Protein AF-A0A9D8HQR0-F1 (afdb_monomer_lite)

Radius of gyration: 24.35 Å; chains: 1; bounding box: 53×81×54 Å

Secondary structure (DSSP, 8-state):
-PPPEEEE----S-HHHIIIIIHHHHHHHHHTTTTTSEEEEEESTT-GGG-TT-SEEEEPPHHHHTT---TTS-TTTTSTT-TTSSEEEEEEEEE---------S--SS-------------EEEEEEEEE----HHHHHHHHHHHHHTTS-TT-EEE-TTSEEEEGGGTEEEEE---TT---S-HHHHEE---GGG---------HHHHHHHHHH---S-EEEEE-B--SSS-GGGPPPHHHHHHHHHHHHHHTTTSEEEEE--TTSBTTTT-PPTT-EEESSS-HHHHHHHHHHHHHHEEEEEE--

Foldseek 3Di:
DAFAEAEAADQQEAPVQCVPFNLQLLQLCLVPVCVRHQYEYEYAFQCVLSRPSHPYYHHQDPVLVVLCQDSPDGSCRLALCAPPSFQFPWDWDQDQDQPPPPPPPDPPDDDDDDDPPSPRDRDGDTDGHGDPRHNCVVVRVVRVVVVVVVDPPRYHYDYQQDWDADPVVRDTFHFAADPPDYDPDDVVGGDGHDPVSGHDDDRAFDPVLLVVLVVQDPAQEEEEEEQFADPGPPNVQHDDPVVVVVVVVVCCVVCVSYAYEYADEVVGHPQNVHDPPRHRYLHPDDPSSSNSNVNSRCVRHPYYDYTD

Structure (mmCIF, N/CA/C/O backbone):
data_AF-A0A9D8HQR0-F1
#
_entry.id   AF-A0A9D8HQR0-F1
#
loop_
_atom_site.group_PDB
_atom_site.id
_atom_site.type_symbol
_atom_site.label_atom_id
_atom_site.label_alt_id
_atom_site.label_comp_id
_atom_site.label_asym_id
_atom_site.label_entity_id
_atom_site.label_seq_id
_atom_site.pdbx_PDB_ins_code
_atom_site.Cartn_x
_atom_site.Ca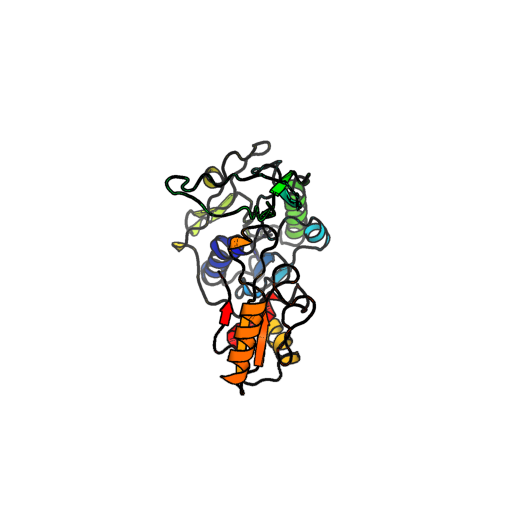rtn_y
_atom_site.Cartn_z
_atom_site.occupancy
_atom_site.B_iso_or_equiv
_atom_site.auth_seq_id
_atom_site.auth_comp_id
_atom_site.auth_asym_id
_atom_site.auth_atom_id
_atom_site.pdbx_PDB_model_num
ATOM 1 N N . MET A 1 1 ? 13.831 -28.599 -12.892 1.00 68.12 1 MET A N 1
ATOM 2 C CA . MET A 1 1 ? 13.805 -27.537 -13.920 1.00 68.12 1 MET A CA 1
ATOM 3 C C . MET A 1 1 ? 13.845 -26.202 -13.206 1.00 68.12 1 MET A C 1
ATOM 5 O O . MET A 1 1 ? 13.123 -26.052 -12.227 1.00 68.12 1 MET A O 1
ATOM 9 N N . ILE A 1 2 ? 14.714 -25.287 -13.633 1.00 76.69 2 ILE A N 1
ATOM 10 C CA . ILE A 1 2 ? 14.752 -23.921 -13.096 1.00 76.69 2 ILE A CA 1
ATOM 11 C C . ILE A 1 2 ? 13.503 -23.209 -13.623 1.00 76.69 2 ILE A C 1
ATOM 13 O O . ILE A 1 2 ? 13.245 -23.239 -14.824 1.00 76.69 2 ILE A O 1
ATOM 17 N N . LYS A 1 3 ? 12.681 -22.655 -12.729 1.00 91.25 3 LYS A N 1
ATOM 18 C CA . LYS A 1 3 ? 11.509 -21.868 -13.129 1.00 91.25 3 LYS A CA 1
ATOM 19 C C . LYS A 1 3 ? 11.988 -20.528 -13.685 1.00 91.25 3 LYS A C 1
ATOM 21 O O . LYS A 1 3 ? 12.825 -19.889 -13.054 1.00 91.25 3 LYS A O 1
ATOM 26 N N . GLN A 1 4 ? 11.425 -20.094 -14.812 1.00 97.56 4 GLN A N 1
ATOM 27 C CA . GLN A 1 4 ? 11.612 -18.735 -15.329 1.00 97.56 4 GLN A CA 1
ATOM 28 C C . GLN A 1 4 ? 11.306 -17.717 -14.222 1.00 97.56 4 GLN A C 1
ATOM 30 O O . GLN A 1 4 ? 10.264 -17.826 -13.568 1.00 97.56 4 GLN A O 1
ATOM 35 N N . VAL A 1 5 ? 12.189 -16.739 -14.021 1.00 98.50 5 VAL A N 1
ATOM 36 C CA . VAL A 1 5 ? 11.996 -15.678 -13.023 1.00 98.50 5 VAL A CA 1
ATOM 37 C C . VAL A 1 5 ? 11.294 -14.480 -13.657 1.00 98.50 5 VAL A C 1
ATOM 39 O O . VAL A 1 5 ? 11.621 -14.082 -14.779 1.00 98.50 5 VAL A O 1
ATOM 42 N N . VAL A 1 6 ? 10.335 -13.905 -12.928 1.00 98.62 6 VAL A N 1
ATOM 43 C CA . VAL A 1 6 ? 9.627 -12.671 -13.290 1.00 98.62 6 VAL A CA 1
ATOM 44 C C . VAL A 1 6 ? 9.688 -11.701 -12.118 1.00 98.62 6 VAL A C 1
ATOM 46 O O . VAL A 1 6 ? 9.309 -12.039 -10.996 1.00 98.62 6 VAL A O 1
ATOM 49 N N . PHE A 1 7 ? 10.157 -10.489 -12.386 1.00 98.69 7 PHE A N 1
ATOM 50 C CA . PHE A 1 7 ? 10.354 -9.433 -11.407 1.00 98.69 7 PHE A CA 1
ATOM 51 C C . PHE A 1 7 ? 9.422 -8.249 -11.679 1.00 98.69 7 PHE A C 1
ATOM 53 O O . PHE A 1 7 ? 9.417 -7.679 -12.770 1.00 98.69 7 PHE A O 1
ATOM 60 N N . PHE A 1 8 ? 8.658 -7.858 -10.661 1.00 98.44 8 PHE A N 1
ATOM 61 C CA . PHE A 1 8 ? 7.723 -6.737 -10.677 1.00 98.44 8 PHE A CA 1
ATOM 62 C C . PHE A 1 8 ? 8.220 -5.633 -9.736 1.00 98.44 8 PHE A C 1
ATOM 64 O O . PHE A 1 8 ? 7.994 -5.690 -8.526 1.00 98.44 8 PHE A O 1
ATOM 71 N N . GLY A 1 9 ? 8.867 -4.600 -10.271 1.00 95.56 9 GLY A N 1
ATOM 72 C CA . GLY A 1 9 ? 9.307 -3.442 -9.496 1.00 95.56 9 GLY A CA 1
ATOM 73 C C . GLY A 1 9 ? 10.642 -2.852 -9.965 1.00 95.56 9 GLY A C 1
ATOM 74 O O . GLY A 1 9 ? 11.057 -3.097 -11.092 1.00 95.56 9 GLY A O 1
ATOM 75 N N . PRO A 1 10 ? 11.318 -2.059 -9.115 1.00 94.50 10 PRO A N 1
ATOM 76 C CA . PRO A 1 10 ? 10.818 -1.584 -7.828 1.00 94.50 10 PRO A CA 1
ATOM 77 C C . PRO A 1 10 ? 9.665 -0.592 -8.010 1.00 94.50 10 PRO A C 1
ATOM 79 O O . PRO A 1 10 ? 9.731 0.296 -8.860 1.00 94.50 10 PRO A O 1
ATOM 82 N N . PHE A 1 11 ? 8.612 -0.715 -7.206 1.00 92.31 11 PHE A N 1
ATOM 83 C CA . PHE A 1 11 ? 7.599 0.329 -7.086 1.00 92.31 11 PHE A CA 1
ATOM 84 C C . PHE A 1 11 ? 8.070 1.388 -6.080 1.00 92.31 11 PHE A C 1
ATOM 86 O O . PHE A 1 11 ? 8.292 1.081 -4.911 1.00 92.31 11 PHE A O 1
ATOM 93 N N . ILE A 1 12 ? 8.216 2.633 -6.539 1.00 86.94 12 ILE A N 1
ATOM 94 C CA . ILE A 1 12 ? 8.801 3.752 -5.772 1.00 86.94 12 ILE A CA 1
ATOM 95 C C . ILE A 1 12 ? 7.847 4.952 -5.624 1.00 86.94 12 ILE A C 1
ATOM 97 O O . ILE A 1 12 ? 8.286 6.057 -5.331 1.00 86.94 12 ILE A O 1
ATOM 101 N N . GLY A 1 13 ? 6.542 4.753 -5.847 1.00 79.00 13 GLY A N 1
ATOM 102 C CA . GLY A 1 13 ? 5.528 5.813 -5.782 1.00 79.00 13 GLY A CA 1
ATOM 103 C C . GLY A 1 13 ? 4.616 5.784 -4.549 1.00 79.00 13 GLY A C 1
ATOM 104 O O . GLY A 1 13 ? 4.752 4.957 -3.636 1.00 79.00 13 GLY A O 1
ATOM 105 N N . GLU A 1 14 ? 3.624 6.679 -4.553 1.00 80.88 14 GLU A N 1
ATOM 106 C CA . GLU A 1 14 ? 2.581 6.751 -3.524 1.00 80.88 14 GLU A CA 1
ATOM 107 C C . GLU A 1 14 ? 1.649 5.533 -3.517 1.00 80.88 14 GLU A C 1
ATOM 109 O O . GLU A 1 14 ? 1.468 4.820 -4.507 1.00 80.88 14 GLU A O 1
ATOM 114 N N . LEU A 1 15 ? 1.094 5.275 -2.331 1.00 84.25 15 LEU A N 1
ATOM 115 C CA . LEU A 1 15 ? 0.290 4.098 -2.019 1.00 84.25 15 LEU A CA 1
ATOM 116 C C . LEU A 1 15 ? -0.943 3.962 -2.926 1.00 84.25 15 LEU A C 1
ATOM 118 O O . LEU A 1 15 ? -1.211 2.882 -3.445 1.00 84.25 15 LEU A O 1
ATOM 122 N N . GLY A 1 16 ? -1.692 5.045 -3.118 1.00 83.94 16 GLY A N 1
ATOM 123 C CA . GLY A 1 16 ? -2.852 5.126 -3.996 1.00 83.94 16 GLY A CA 1
ATOM 124 C C . GLY A 1 16 ? -2.527 4.771 -5.443 1.00 83.94 16 GLY A C 1
ATOM 125 O O . GLY A 1 16 ? -3.295 4.045 -6.065 1.00 83.94 16 GLY A O 1
ATOM 126 N N . TRP A 1 17 ? -1.373 5.184 -5.968 1.00 83.75 17 TRP A N 1
ATOM 127 C CA . TRP A 1 17 ? -0.925 4.758 -7.301 1.00 83.75 17 TRP A CA 1
ATOM 128 C C . TRP A 1 17 ? -0.66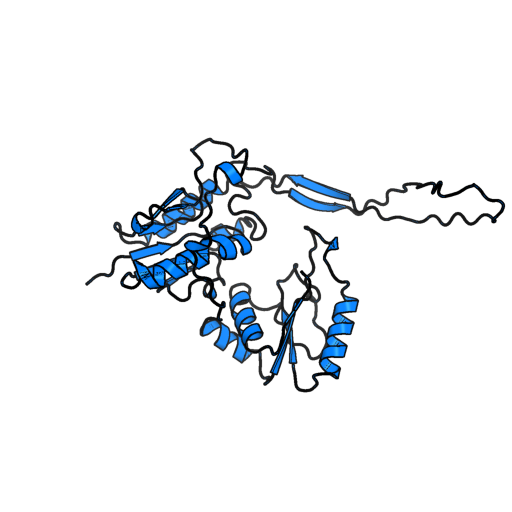9 3.259 -7.395 1.00 83.75 17 TRP A C 1
ATOM 130 O O . TRP A 1 17 ? -1.085 2.619 -8.364 1.00 83.75 17 TRP A O 1
ATOM 140 N N . GLU A 1 18 ? -0.017 2.689 -6.384 1.00 90.25 18 GLU A N 1
ATOM 141 C CA . GLU A 1 18 ? 0.229 1.248 -6.340 1.00 90.25 18 GLU A CA 1
ATOM 142 C C . GLU A 1 18 ? -1.088 0.473 -6.339 1.00 90.25 18 GLU A C 1
ATOM 144 O O . GLU A 1 18 ? -1.236 -0.490 -7.094 1.00 90.25 18 GLU A O 1
ATOM 149 N N . LEU A 1 19 ? -2.048 0.956 -5.541 1.00 88.19 19 LEU A N 1
ATOM 150 C CA . LEU A 1 19 ? -3.396 0.411 -5.399 1.00 88.19 19 LEU A CA 1
ATOM 151 C C . LEU A 1 19 ? -4.258 0.562 -6.659 1.00 88.19 19 LEU A C 1
ATOM 153 O O . LEU A 1 19 ? -5.085 -0.293 -6.949 1.00 88.19 19 LEU A O 1
ATOM 157 N N . LEU A 1 20 ? -4.103 1.648 -7.412 1.00 85.88 20 LEU A N 1
ATOM 158 C CA . LEU A 1 20 ? -4.981 1.926 -8.548 1.00 85.88 20 LEU A CA 1
ATOM 159 C C . LEU A 1 20 ? -4.465 1.382 -9.874 1.00 85.88 20 LEU A C 1
ATOM 161 O O . LEU A 1 20 ? -5.278 1.170 -10.770 1.00 85.88 20 LEU A O 1
ATOM 165 N N . PHE A 1 21 ? -3.150 1.208 -10.036 1.00 87.19 21 PHE A N 1
ATOM 166 C CA . PHE A 1 21 ? -2.566 0.990 -11.364 1.00 87.19 21 PHE A CA 1
ATOM 167 C C . PHE A 1 21 ? -1.523 -0.113 -11.448 1.00 87.19 21 PHE A C 1
ATOM 169 O O . PHE A 1 21 ? -1.176 -0.504 -12.557 1.00 87.19 21 PHE A O 1
ATOM 176 N N . TRP A 1 22 ? -1.009 -0.617 -10.326 1.00 94.25 22 TRP A N 1
ATOM 177 C CA . TRP A 1 22 ? 0.102 -1.566 -10.353 1.00 94.25 22 TRP A CA 1
ATOM 178 C C . TRP A 1 22 ? -0.273 -2.919 -9.764 1.00 94.25 22 TRP A C 1
ATOM 180 O O . TRP A 1 22 ? -0.271 -3.930 -10.469 1.00 94.25 22 TRP A O 1
ATOM 190 N N . HIS A 1 23 ? -0.654 -2.954 -8.487 1.00 95.62 23 HIS A N 1
ATOM 191 C CA . HIS A 1 23 ? -0.797 -4.217 -7.767 1.00 95.62 23 HIS A CA 1
ATOM 192 C C . HIS A 1 23 ? -1.893 -5.119 -8.357 1.00 95.62 23 HIS A C 1
ATOM 194 O O . HIS A 1 23 ? -1.733 -6.339 -8.392 1.00 95.62 23 HIS A O 1
ATOM 200 N N . GLY A 1 24 ? -2.985 -4.536 -8.868 1.00 96.56 24 GLY A N 1
ATOM 201 C CA . GLY A 1 24 ? -4.085 -5.276 -9.478 1.00 96.56 24 GLY A CA 1
ATOM 202 C C . GLY A 1 24 ? -3.646 -6.008 -10.745 1.00 96.56 24 GLY A C 1
ATOM 203 O O . GLY A 1 24 ? -4.029 -7.159 -10.957 1.00 96.56 24 GLY A O 1
ATOM 204 N N . TRP A 1 25 ? -2.802 -5.381 -11.566 1.00 97.50 25 TRP A N 1
ATOM 205 C CA . TRP A 1 25 ? -2.231 -6.026 -12.747 1.00 97.50 25 TRP A CA 1
ATOM 206 C C . TRP A 1 25 ? -1.256 -7.136 -12.364 1.00 97.50 25 TRP A C 1
ATOM 208 O O . TRP A 1 25 ? -1.428 -8.263 -12.825 1.00 97.50 25 TRP A O 1
ATOM 218 N N . VAL A 1 26 ? -0.315 -6.859 -11.449 1.00 97.88 26 VAL A N 1
ATOM 219 C CA . VAL A 1 26 ? 0.645 -7.863 -10.954 1.00 97.88 26 VAL A CA 1
ATOM 220 C C . VAL A 1 26 ? -0.095 -9.095 -10.430 1.00 97.88 26 VAL A C 1
ATOM 222 O O . VAL A 1 26 ? 0.221 -10.219 -10.807 1.00 97.88 26 VAL A O 1
ATOM 225 N N . ARG A 1 27 ? -1.156 -8.909 -9.634 1.00 97.69 27 ARG A N 1
ATOM 226 C CA . ARG A 1 27 ? -2.002 -10.015 -9.161 1.00 97.69 27 ARG A CA 1
ATOM 227 C C . ARG A 1 27 ? -2.595 -10.832 -10.303 1.00 97.69 27 ARG A C 1
ATOM 229 O O . ARG A 1 27 ? -2.547 -12.060 -10.250 1.00 97.69 27 ARG A O 1
ATOM 236 N N . LYS A 1 28 ? -3.154 -10.162 -11.316 1.00 97.69 28 LYS A N 1
ATOM 237 C CA . LYS A 1 28 ? -3.773 -10.819 -12.471 1.00 97.69 28 LYS A CA 1
ATOM 238 C C . LYS A 1 28 ? -2.761 -11.708 -13.189 1.00 97.69 28 LYS A C 1
ATOM 240 O O . LYS A 1 28 ? -3.010 -12.907 -13.323 1.00 97.69 28 LYS A O 1
ATOM 245 N N . VAL A 1 29 ? -1.621 -11.147 -13.595 1.00 98.19 29 VAL A N 1
ATOM 246 C CA . VAL A 1 29 ? -0.612 -11.880 -14.377 1.00 98.19 29 VAL A CA 1
ATOM 247 C C . VAL A 1 29 ? 0.077 -12.964 -13.549 1.00 98.19 29 VAL A C 1
ATOM 249 O O . VAL A 1 29 ? 0.330 -14.046 -14.064 1.00 98.19 29 VAL A O 1
ATOM 252 N N . CYS A 1 30 ? 0.280 -12.765 -12.242 1.00 98.12 30 CYS A N 1
ATOM 253 C CA . CYS A 1 30 ? 0.816 -13.805 -11.357 1.00 98.12 30 CYS A CA 1
ATOM 254 C C . CYS A 1 30 ? -0.104 -15.030 -11.236 1.00 98.12 30 CYS A C 1
ATOM 256 O O . CYS A 1 30 ? 0.391 -16.153 -11.174 1.00 98.12 30 CYS A O 1
ATOM 258 N N . LYS A 1 31 ? -1.433 -14.843 -11.207 1.00 97.25 31 LYS A N 1
ATOM 259 C CA . LYS A 1 31 ? -2.401 -15.958 -11.139 1.00 97.25 31 LYS A CA 1
ATOM 260 C C . LYS A 1 31 ? -2.593 -16.686 -12.464 1.00 97.25 31 LYS A C 1
ATOM 262 O O . LYS A 1 31 ? -3.070 -17.819 -12.471 1.00 97.25 31 LYS A O 1
ATOM 267 N N . THR A 1 32 ? -2.319 -16.011 -13.572 1.00 96.94 32 THR A N 1
ATOM 268 C CA . THR A 1 32 ? -2.661 -16.491 -14.910 1.00 96.94 32 THR A CA 1
ATOM 269 C C . THR A 1 32 ? -1.392 -16.825 -15.676 1.00 96.94 32 THR A C 1
ATOM 271 O O . THR A 1 32 ? -0.984 -17.983 -15.727 1.00 96.94 32 THR A O 1
ATOM 274 N N . ASP A 1 33 ? -0.743 -15.806 -16.213 1.00 97.25 33 ASP A N 1
ATOM 275 C CA . ASP A 1 33 ? 0.293 -15.934 -17.234 1.00 97.25 33 ASP A CA 1
ATOM 276 C C . ASP A 1 33 ? 1.646 -16.355 -16.661 1.00 97.25 33 ASP A C 1
ATOM 278 O O . ASP A 1 33 ? 2.370 -17.132 -17.275 1.00 97.25 33 ASP A O 1
ATOM 282 N N . PHE A 1 34 ? 1.948 -15.921 -15.439 1.00 97.75 34 PHE A N 1
ATOM 283 C CA . PHE A 1 34 ? 3.183 -16.229 -14.719 1.00 97.75 34 PHE A CA 1
ATOM 284 C C . PHE A 1 34 ? 2.970 -17.226 -13.571 1.00 97.75 34 PHE A C 1
ATOM 286 O O . PHE A 1 34 ? 3.783 -17.313 -12.646 1.00 97.75 34 PHE A O 1
ATOM 293 N N . LYS A 1 35 ? 1.883 -18.011 -13.609 1.00 97.50 35 LYS A N 1
ATOM 294 C CA . LYS A 1 35 ? 1.545 -18.965 -12.537 1.00 97.50 35 LYS A CA 1
ATOM 295 C C . LYS A 1 35 ? 2.663 -19.983 -12.265 1.00 97.50 35 LYS A C 1
ATOM 297 O O . LYS A 1 35 ? 2.954 -20.261 -11.104 1.00 97.50 35 LYS A O 1
ATOM 302 N N . GLU A 1 36 ? 3.352 -20.446 -13.314 1.00 97.19 36 GLU A N 1
ATOM 303 C CA . GLU A 1 36 ? 4.440 -21.436 -13.225 1.00 97.19 36 GLU A CA 1
ATOM 304 C C . GLU A 1 36 ? 5.836 -20.812 -13.052 1.00 97.19 36 GLU A C 1
ATOM 306 O O . GLU A 1 36 ? 6.812 -21.528 -12.819 1.00 97.19 36 GLU A O 1
ATOM 311 N N . CYS A 1 37 ? 5.948 -19.485 -13.146 1.00 98.19 37 CYS A N 1
ATOM 312 C CA . CYS A 1 37 ? 7.198 -18.754 -12.941 1.00 98.19 37 CYS A CA 1
ATOM 313 C C . CYS A 1 37 ? 7.537 -18.620 -11.451 1.00 98.19 37 CYS A C 1
ATOM 315 O O . CYS A 1 37 ? 6.662 -18.742 -10.592 1.00 98.19 37 CYS A O 1
ATOM 317 N N . HIS A 1 38 ? 8.797 -18.310 -11.151 1.00 98.38 38 HIS A N 1
ATOM 318 C CA . HIS A 1 38 ? 9.197 -17.776 -9.850 1.00 98.38 38 HIS A CA 1
ATOM 319 C C . HIS A 1 38 ? 9.008 -16.257 -9.861 1.00 98.38 38 HIS A C 1
ATOM 321 O O . HIS A 1 38 ? 9.609 -15.558 -10.677 1.00 98.38 38 HIS A O 1
ATOM 327 N N . LYS A 1 39 ? 8.119 -15.750 -9.015 1.00 98.62 39 LYS A N 1
ATOM 328 C CA . LYS A 1 39 ? 7.604 -14.379 -9.065 1.00 98.62 39 LYS A CA 1
ATOM 329 C C . LYS A 1 39 ? 8.153 -13.571 -7.903 1.00 98.62 39 LYS A C 1
ATOM 331 O O . LYS A 1 39 ? 7.993 -13.956 -6.747 1.00 98.62 39 LYS A O 1
ATOM 336 N N . ILE A 1 40 ? 8.720 -12.413 -8.201 1.00 98.69 40 ILE A N 1
ATOM 337 C CA . ILE A 1 40 ? 9.311 -11.518 -7.209 1.00 98.69 40 ILE A CA 1
ATOM 338 C C . ILE A 1 40 ? 8.662 -10.146 -7.363 1.00 98.69 40 ILE A C 1
ATOM 340 O O . ILE A 1 40 ? 8.627 -9.611 -8.468 1.00 98.69 40 ILE A O 1
ATOM 344 N N . ALA A 1 41 ? 8.162 -9.557 -6.278 1.00 98.44 41 ALA A N 1
ATOM 345 C CA . ALA A 1 41 ? 7.755 -8.150 -6.267 1.00 98.44 41 ALA A CA 1
ATOM 346 C C . ALA A 1 41 ? 8.696 -7.317 -5.400 1.00 98.44 41 ALA A C 1
ATOM 348 O O . ALA A 1 41 ? 9.096 -7.757 -4.324 1.00 98.44 41 ALA A O 1
ATOM 349 N N . ALA A 1 42 ? 9.000 -6.096 -5.838 1.00 97.69 42 ALA A N 1
ATOM 350 C CA . ALA A 1 42 ? 9.775 -5.135 -5.065 1.00 97.69 42 ALA A CA 1
ATOM 351 C C . ALA A 1 42 ? 8.989 -3.840 -4.832 1.00 97.69 42 ALA A C 1
ATOM 353 O O . ALA A 1 42 ? 8.554 -3.190 -5.784 1.00 97.69 42 ALA A O 1
ATOM 354 N N . SER A 1 43 ? 8.802 -3.461 -3.567 1.00 95.00 43 SER A N 1
ATOM 355 C CA . SER A 1 43 ? 8.042 -2.267 -3.163 1.00 95.00 43 SER A CA 1
ATOM 356 C C . SER A 1 43 ? 8.427 -1.817 -1.746 1.00 95.00 43 SER A C 1
ATOM 358 O O . SER A 1 43 ? 9.273 -2.425 -1.086 1.00 95.00 43 SER A O 1
ATOM 360 N N . VAL A 1 44 ? 7.816 -0.733 -1.266 1.00 92.12 44 VAL A N 1
ATOM 361 C CA . VAL A 1 44 ? 8.023 -0.186 0.082 1.00 92.12 44 VAL A CA 1
ATOM 362 C C . VAL A 1 44 ? 7.753 -1.273 1.139 1.00 92.12 44 VAL A C 1
ATOM 364 O O . VAL A 1 44 ? 6.713 -1.943 1.075 1.00 92.12 44 VAL A O 1
ATOM 367 N N . PRO A 1 45 ? 8.644 -1.463 2.134 1.00 91.88 45 PRO A N 1
ATOM 368 C CA . PRO A 1 45 ? 8.418 -2.426 3.209 1.00 91.88 45 PRO A CA 1
ATOM 369 C C . PRO A 1 45 ? 7.061 -2.231 3.902 1.00 91.88 45 PRO A C 1
ATOM 371 O O . PRO A 1 45 ? 6.666 -1.113 4.224 1.00 91.88 45 PRO A O 1
ATOM 374 N N . GLY A 1 46 ? 6.343 -3.331 4.145 1.00 90.12 46 GLY A N 1
ATOM 375 C CA . GLY A 1 46 ? 4.994 -3.319 4.728 1.00 90.12 46 GLY A CA 1
ATOM 376 C C . GLY A 1 46 ? 3.862 -3.463 3.706 1.00 90.12 46 GLY A C 1
ATOM 377 O O . GLY A 1 46 ? 2.707 -3.616 4.100 1.00 90.12 46 GLY A O 1
ATOM 378 N N . ARG A 1 47 ? 4.173 -3.463 2.402 1.00 92.94 47 ARG A N 1
ATOM 379 C CA . ARG A 1 47 ? 3.199 -3.629 1.307 1.00 92.94 47 ARG A CA 1
ATOM 380 C C . ARG A 1 47 ? 3.083 -5.068 0.784 1.00 92.94 47 ARG A C 1
ATOM 382 O O . ARG A 1 47 ? 2.490 -5.299 -0.263 1.00 92.94 47 ARG A O 1
ATOM 389 N N . GLN A 1 48 ? 3.588 -6.059 1.520 1.00 94.81 48 GLN A N 1
ATOM 390 C CA . GLN A 1 48 ? 3.569 -7.479 1.128 1.00 94.81 48 GLN A CA 1
ATOM 391 C C . GLN A 1 48 ? 2.158 -7.978 0.786 1.00 94.81 48 GLN A C 1
ATOM 393 O O . GLN A 1 48 ? 1.973 -8.707 -0.184 1.00 94.81 48 GLN A O 1
ATOM 398 N N . ALA A 1 49 ? 1.147 -7.538 1.540 1.00 95.06 49 ALA A N 1
ATOM 399 C CA . ALA A 1 49 ? -0.253 -7.909 1.329 1.00 95.06 49 ALA A CA 1
ATOM 400 C C . ALA A 1 49 ? -0.803 -7.517 -0.060 1.00 95.06 49 ALA A C 1
ATOM 402 O O . ALA A 1 49 ? -1.813 -8.058 -0.520 1.00 95.06 49 ALA A O 1
ATOM 403 N N . PHE A 1 50 ? -0.150 -6.597 -0.774 1.00 95.19 50 PHE A N 1
ATOM 404 C CA . PHE A 1 50 ? -0.519 -6.254 -2.147 1.00 95.19 50 PHE A CA 1
ATOM 405 C C . PHE A 1 50 ? -0.197 -7.367 -3.138 1.00 95.19 50 PHE A C 1
ATOM 407 O O . PHE A 1 50 ? -0.869 -7.467 -4.163 1.00 95.19 50 PHE A O 1
ATOM 414 N N . TYR A 1 51 ? 0.737 -8.250 -2.799 1.00 96.88 51 TYR A N 1
ATOM 415 C CA . TYR A 1 51 ? 1.295 -9.253 -3.694 1.00 96.88 51 TYR A CA 1
ATOM 416 C C . TYR A 1 51 ? 1.105 -10.671 -3.131 1.00 96.88 51 TYR A C 1
ATOM 418 O O . TYR A 1 51 ? 2.074 -11.377 -2.901 1.00 96.88 51 TYR A O 1
ATOM 426 N N . PRO A 1 52 ? -0.131 -11.150 -2.901 1.00 96.38 52 PRO A N 1
ATOM 427 C CA . PRO A 1 52 ? -0.348 -12.469 -2.297 1.00 96.38 52 PRO A CA 1
ATOM 428 C C . PRO A 1 52 ? 0.051 -13.643 -3.209 1.00 96.38 52 PRO A C 1
ATOM 430 O O . PRO A 1 52 ? 0.088 -14.780 -2.753 1.00 96.38 52 PRO A O 1
ATOM 433 N N . TYR A 1 53 ? 0.312 -13.378 -4.492 1.00 97.62 53 TYR A N 1
ATOM 434 C CA . TYR A 1 53 ? 0.619 -14.388 -5.511 1.00 97.62 53 TYR A CA 1
ATOM 435 C C . TYR A 1 53 ? 2.081 -14.371 -5.964 1.00 97.62 53 TYR A C 1
ATOM 437 O O . TYR A 1 53 ? 2.399 -15.006 -6.967 1.00 97.62 53 TYR A O 1
ATOM 445 N N . VAL A 1 54 ? 2.949 -13.613 -5.291 1.00 98.00 54 VAL A N 1
ATOM 446 C CA . VAL A 1 54 ? 4.393 -13.660 -5.551 1.00 98.00 54 VAL A CA 1
ATOM 447 C C . VAL A 1 54 ? 5.056 -14.643 -4.597 1.00 98.00 54 VAL A C 1
ATOM 449 O O . VAL A 1 54 ? 4.573 -14.857 -3.486 1.00 98.00 54 VAL A O 1
ATOM 452 N N . ASP A 1 55 ? 6.154 -15.235 -5.043 1.00 97.88 55 ASP A N 1
ATOM 453 C CA . ASP A 1 55 ? 6.942 -16.184 -4.263 1.00 97.88 55 ASP A CA 1
ATOM 454 C C . ASP A 1 55 ? 7.895 -15.441 -3.308 1.00 97.88 55 ASP A C 1
ATOM 456 O O . ASP A 1 55 ? 8.145 -15.895 -2.192 1.00 97.88 55 ASP A O 1
ATOM 460 N N . GLU A 1 56 ? 8.366 -14.253 -3.708 1.00 97.81 56 GLU A N 1
ATOM 461 C CA . GLU A 1 56 ? 9.215 -13.386 -2.890 1.00 97.81 56 GLU A CA 1
ATOM 462 C C . GLU A 1 56 ? 8.774 -11.919 -2.915 1.00 97.81 56 GLU A C 1
ATOM 464 O O . GLU A 1 56 ? 8.324 -11.385 -3.932 1.00 97.81 56 GLU A O 1
ATOM 469 N N . PHE A 1 57 ? 8.977 -11.240 -1.784 1.00 97.44 57 PHE A N 1
ATOM 470 C CA . PHE A 1 57 ? 8.820 -9.795 -1.669 1.00 97.44 57 PHE A CA 1
ATOM 471 C C . PHE A 1 57 ? 10.132 -9.156 -1.223 1.00 97.44 57 PHE A C 1
ATOM 473 O O . PHE A 1 57 ? 10.640 -9.455 -0.140 1.00 97.44 57 PHE A O 1
ATOM 480 N N . TRP A 1 58 ? 10.654 -8.242 -2.032 1.00 97.94 58 TRP A N 1
ATOM 481 C CA . TRP A 1 58 ? 11.874 -7.496 -1.756 1.00 97.94 58 TRP A CA 1
ATOM 482 C C . TRP A 1 58 ? 11.522 -6.067 -1.333 1.00 97.94 58 TRP A C 1
ATOM 484 O O . TRP A 1 58 ? 10.972 -5.279 -2.099 1.00 97.94 58 TRP A O 1
ATOM 494 N N . GLY A 1 59 ? 11.819 -5.727 -0.079 1.00 95.25 59 GLY A N 1
ATOM 495 C CA . GLY A 1 59 ? 11.649 -4.361 0.415 1.00 95.25 59 GLY A CA 1
ATOM 496 C C . GLY A 1 59 ? 12.668 -3.409 -0.211 1.00 95.25 59 GLY A C 1
ATOM 497 O O . GLY A 1 59 ? 13.812 -3.803 -0.439 1.00 95.25 59 GLY A O 1
ATOM 498 N N . LEU A 1 60 ? 12.277 -2.155 -0.458 1.00 94.56 60 LEU A N 1
ATOM 499 C CA . LEU A 1 60 ? 13.251 -1.113 -0.809 1.00 94.56 60 LEU A CA 1
ATOM 500 C C . LEU A 1 60 ? 14.275 -0.946 0.334 1.00 94.56 60 LEU A C 1
ATOM 502 O O . LEU A 1 60 ? 13.878 -0.997 1.502 1.00 94.56 60 LEU A O 1
ATOM 506 N N . PRO A 1 61 ? 15.565 -0.745 0.022 1.00 94.75 61 PRO A N 1
ATOM 507 C CA . PRO A 1 61 ? 16.623 -0.609 1.015 1.00 94.75 61 PRO A CA 1
ATOM 508 C C . PRO A 1 61 ? 16.556 0.736 1.748 1.00 94.75 61 PRO A C 1
ATOM 510 O O . PRO A 1 61 ? 16.100 1.744 1.201 1.00 94.75 61 PRO A O 1
ATOM 513 N N . ASP A 1 62 ? 17.085 0.766 2.974 1.00 92.56 62 ASP A N 1
ATOM 514 C CA . ASP A 1 62 ? 17.046 1.945 3.851 1.00 92.56 62 ASP A CA 1
ATOM 515 C C . ASP A 1 62 ? 17.676 3.185 3.211 1.00 92.56 62 ASP A C 1
ATOM 517 O O . ASP A 1 62 ? 17.168 4.288 3.388 1.00 92.56 62 ASP A O 1
ATOM 521 N N . TRP A 1 63 ? 18.748 3.026 2.425 1.00 93.38 63 TRP A N 1
ATOM 522 C CA . TRP A 1 63 ? 19.392 4.151 1.743 1.00 93.38 63 TRP A CA 1
ATOM 523 C C . TRP A 1 63 ? 18.422 4.890 0.811 1.00 93.38 63 TRP A C 1
ATOM 525 O O . TRP A 1 63 ? 18.442 6.118 0.771 1.00 93.38 63 TRP A O 1
ATOM 535 N N . PHE A 1 64 ? 17.537 4.162 0.120 1.00 89.44 64 PHE A N 1
ATOM 536 C CA . PHE A 1 64 ? 16.545 4.748 -0.778 1.00 89.44 64 PHE A CA 1
ATOM 537 C C . PHE A 1 64 ? 15.377 5.337 0.019 1.00 89.44 64 PHE A C 1
ATOM 539 O O . PHE A 1 64 ? 14.935 6.450 -0.251 1.00 89.44 64 PHE A O 1
ATOM 546 N N . LEU A 1 65 ? 14.910 4.632 1.057 1.00 86.19 65 LEU A N 1
ATOM 547 C CA . LEU A 1 65 ? 13.837 5.115 1.938 1.00 86.19 65 LEU A CA 1
ATOM 548 C C . LEU A 1 65 ? 14.225 6.408 2.678 1.00 86.19 65 LEU A C 1
ATOM 550 O O . LEU A 1 65 ? 13.389 7.289 2.883 1.00 86.19 65 LEU A O 1
ATOM 554 N N . ASN A 1 66 ? 15.505 6.559 3.022 1.00 86.31 66 ASN A N 1
ATOM 555 C CA . ASN A 1 66 ? 16.049 7.745 3.679 1.00 86.31 66 ASN A CA 1
ATOM 556 C C . ASN A 1 66 ? 16.119 8.978 2.769 1.00 86.31 66 ASN A C 1
ATOM 558 O O . ASN A 1 66 ? 16.294 10.085 3.280 1.00 86.31 66 ASN A O 1
ATOM 562 N N . LEU A 1 67 ? 15.918 8.826 1.453 1.00 79.62 67 LEU A N 1
ATOM 563 C CA . LEU A 1 67 ? 15.751 9.963 0.542 1.00 79.62 67 LEU A CA 1
ATOM 564 C C . LEU A 1 67 ? 14.448 10.727 0.811 1.00 79.62 67 LEU A C 1
ATOM 566 O O . LEU A 1 67 ? 14.292 11.845 0.324 1.00 79.62 67 LEU A O 1
ATOM 570 N N . LYS A 1 68 ? 13.514 10.135 1.578 1.00 73.38 68 LYS A N 1
ATOM 571 C CA . LYS A 1 68 ? 12.191 10.699 1.890 1.00 73.38 68 LYS A CA 1
ATOM 572 C C . LYS A 1 68 ? 11.425 11.132 0.635 1.00 73.38 68 LYS A C 1
ATOM 574 O O . LYS A 1 68 ? 10.601 12.046 0.687 1.00 73.38 68 LYS A O 1
ATOM 579 N N . THR A 1 69 ? 11.685 10.472 -0.493 1.00 66.75 69 THR A N 1
ATOM 580 C CA . THR A 1 69 ? 10.928 10.677 -1.725 1.00 66.75 69 THR A CA 1
ATOM 581 C C . THR A 1 69 ? 9.495 10.277 -1.437 1.00 66.75 69 THR A C 1
ATOM 583 O O . THR A 1 69 ? 9.231 9.233 -0.838 1.00 66.75 69 THR A O 1
ATOM 586 N N . SER A 1 70 ? 8.580 11.222 -1.639 1.00 52.84 70 SER A N 1
ATOM 587 C CA . SER A 1 70 ? 7.398 11.230 -0.794 1.00 52.84 70 SER A CA 1
ATOM 588 C C . SER A 1 70 ? 6.553 9.968 -1.008 1.00 52.84 70 SER A C 1
ATOM 590 O O . SER A 1 70 ? 6.091 9.671 -2.107 1.00 52.84 70 SER A O 1
ATOM 592 N N . ALA A 1 71 ? 6.239 9.278 0.088 1.00 49.09 71 ALA A N 1
ATOM 593 C CA . ALA A 1 71 ? 5.135 8.322 0.140 1.00 49.09 71 ALA A CA 1
ATOM 594 C C . ALA A 1 71 ? 3.757 9.015 -0.028 1.00 49.09 71 ALA A C 1
ATOM 596 O O . ALA A 1 71 ? 2.720 8.392 0.191 1.00 49.09 71 ALA A O 1
ATOM 597 N N . HIS A 1 72 ? 3.744 10.307 -0.386 1.00 44.22 72 HIS A N 1
ATOM 598 C CA . HIS A 1 72 ? 2.608 11.228 -0.425 1.00 44.22 72 HIS A CA 1
ATOM 599 C C . HIS A 1 72 ? 2.421 11.895 -1.806 1.00 44.22 72 HIS A C 1
ATOM 601 O O . HIS A 1 72 ? 1.596 12.805 -1.951 1.00 44.22 72 HIS A O 1
ATOM 607 N N . GLY A 1 73 ? 3.181 11.455 -2.808 1.00 49.47 73 GLY A N 1
ATOM 608 C CA . GLY A 1 73 ? 3.371 12.130 -4.087 1.00 49.47 73 GLY A CA 1
ATOM 609 C C . GLY A 1 73 ? 3.269 11.189 -5.275 1.00 49.47 73 GLY A C 1
ATOM 610 O O . GLY A 1 73 ? 3.445 9.981 -5.146 1.00 49.47 73 GLY A O 1
ATOM 611 N N . TYR A 1 74 ? 2.973 11.724 -6.455 1.00 51.78 74 TYR A N 1
ATOM 612 C CA . TYR A 1 74 ? 2.919 10.908 -7.669 1.00 51.78 74 TYR A CA 1
ATOM 613 C C . TYR A 1 74 ? 4.271 10.191 -7.852 1.00 51.78 74 TYR A C 1
ATOM 615 O O . TYR A 1 74 ? 5.288 10.668 -7.352 1.00 51.78 74 TYR A O 1
ATOM 623 N N . CYS A 1 75 ? 4.326 9.037 -8.535 1.00 51.59 75 CYS A N 1
ATOM 624 C CA . CYS A 1 75 ? 5.561 8.230 -8.633 1.00 51.59 75 CYS A CA 1
ATOM 625 C C . CYS A 1 75 ? 6.774 8.953 -9.263 1.00 51.59 75 CYS A C 1
ATOM 627 O O . CYS A 1 75 ? 7.857 8.382 -9.332 1.00 51.59 75 CYS A O 1
ATOM 629 N N . THR A 1 76 ? 6.599 10.202 -9.695 1.00 53.00 76 THR A N 1
ATOM 630 C CA . THR A 1 76 ? 7.615 11.074 -10.278 1.00 53.00 76 THR A CA 1
ATOM 631 C C . THR A 1 76 ? 7.875 12.346 -9.457 1.00 53.00 76 THR A C 1
ATOM 633 O O . THR A 1 76 ? 8.479 13.279 -9.987 1.00 53.00 76 THR A O 1
ATOM 636 N N . ASP A 1 77 ? 7.381 12.475 -8.224 1.00 56.31 77 ASP A N 1
ATOM 637 C CA . ASP A 1 77 ? 7.731 13.626 -7.382 1.00 56.31 77 ASP A CA 1
ATOM 638 C C . ASP A 1 77 ? 9.265 13.634 -7.187 1.00 56.31 77 ASP A C 1
ATOM 640 O O . ASP A 1 77 ? 9.835 12.691 -6.639 1.00 56.31 77 ASP A O 1
ATOM 644 N N . GLY A 1 78 ? 9.943 14.675 -7.688 1.00 56.50 78 GLY A N 1
ATOM 645 C CA . GLY A 1 78 ? 11.414 14.763 -7.714 1.00 56.50 78 GLY A CA 1
ATOM 646 C C . GLY A 1 78 ? 12.096 14.143 -8.945 1.00 56.50 78 GLY A C 1
ATOM 647 O O . GLY A 1 78 ? 13.321 14.087 -8.993 1.00 56.50 78 GLY A O 1
ATOM 648 N N . TRP A 1 79 ? 11.345 13.679 -9.950 1.00 63.41 79 TRP A N 1
ATOM 649 C CA . TRP A 1 79 ? 11.874 13.074 -11.185 1.00 63.41 79 TRP A CA 1
ATOM 650 C C . TRP A 1 79 ? 12.346 14.129 -12.180 1.00 63.41 79 TRP A C 1
ATOM 652 O O . TRP A 1 79 ? 11.524 14.928 -12.615 1.00 63.41 79 TRP A O 1
ATOM 662 N N . ARG A 1 80 ? 13.627 14.126 -12.584 1.00 55.47 80 ARG A N 1
ATOM 663 C CA . ARG A 1 80 ? 14.178 14.973 -13.669 1.00 55.47 80 ARG A CA 1
ATOM 664 C C . ARG A 1 80 ? 13.730 16.446 -13.594 1.00 55.47 80 ARG A C 1
ATOM 666 O O . ARG A 1 80 ? 13.256 17.007 -14.581 1.00 55.47 80 ARG A O 1
ATOM 673 N N . ASN A 1 81 ? 13.836 17.067 -12.413 1.00 52.00 81 ASN A N 1
ATOM 674 C CA . ASN A 1 81 ? 13.366 18.441 -12.135 1.00 52.00 81 ASN A CA 1
ATOM 675 C C . ASN A 1 81 ? 11.849 18.664 -12.375 1.00 52.00 81 ASN A C 1
ATOM 677 O O . ASN A 1 81 ? 11.412 19.757 -12.739 1.00 52.00 81 ASN A O 1
ATOM 681 N N . GLY A 1 82 ? 11.043 17.611 -12.227 1.00 45.03 82 GLY A N 1
ATOM 682 C CA . GLY A 1 82 ? 9.693 17.501 -12.773 1.00 45.03 82 GLY A CA 1
ATOM 683 C C . GLY A 1 82 ? 8.549 18.037 -11.915 1.00 45.03 82 GLY A C 1
ATOM 684 O O . GLY A 1 82 ? 8.574 18.012 -10.684 1.00 45.03 82 GLY A O 1
ATOM 685 N N . TYR A 1 83 ? 7.535 18.514 -12.651 1.00 38.06 83 TYR A N 1
ATOM 686 C CA . TYR A 1 83 ? 6.316 19.218 -12.246 1.00 38.06 83 TYR A CA 1
ATOM 687 C C . TYR A 1 83 ? 5.490 18.495 -11.134 1.00 38.06 83 TYR A C 1
ATOM 689 O O . TYR A 1 83 ? 5.324 17.280 -11.216 1.00 38.06 83 TYR A O 1
ATOM 697 N N . PRO A 1 84 ? 4.957 19.221 -10.125 1.00 39.72 84 PRO A N 1
ATOM 698 C CA . PRO A 1 84 ? 5.034 20.663 -10.007 1.00 39.72 84 PRO A CA 1
ATOM 699 C C . PRO A 1 84 ? 6.412 21.191 -9.607 1.00 39.72 84 PRO A C 1
ATOM 701 O O . PRO A 1 84 ? 6.504 22.248 -9.025 1.00 39.72 84 PRO A O 1
ATOM 704 N N . GLY A 1 85 ? 7.517 20.531 -9.975 1.00 37.91 85 GLY A N 1
ATOM 705 C CA . GLY A 1 85 ? 8.784 21.181 -10.364 1.00 37.91 85 GLY A CA 1
ATOM 706 C C . GLY A 1 85 ? 9.602 21.600 -9.163 1.00 37.91 85 GLY A C 1
ATOM 707 O O . GLY A 1 85 ? 10.724 22.077 -9.277 1.00 37.91 85 GLY A O 1
ATOM 708 N N . LYS A 1 86 ? 8.968 21.435 -8.017 1.00 39.09 86 LYS A N 1
ATOM 709 C CA . LYS A 1 86 ? 9.234 21.882 -6.684 1.00 39.09 86 LYS A CA 1
ATOM 710 C C . LYS A 1 86 ? 8.227 21.025 -5.928 1.00 39.09 86 LYS A C 1
ATOM 712 O O . LYS A 1 86 ? 7.028 21.284 -5.986 1.00 39.09 86 LYS A O 1
ATOM 717 N N . ALA A 1 87 ? 8.644 19.909 -5.337 1.00 40.72 87 ALA A N 1
ATOM 718 C CA . ALA A 1 87 ? 7.783 19.375 -4.290 1.00 40.72 87 ALA A CA 1
ATOM 719 C C . ALA A 1 87 ? 7.722 20.493 -3.254 1.00 40.72 87 ALA A C 1
ATOM 721 O O . ALA A 1 87 ? 8.763 21.016 -2.891 1.00 40.72 87 ALA A O 1
ATOM 722 N N . TYR A 1 88 ? 6.545 20.970 -2.892 1.00 39.38 88 TYR A N 1
ATOM 723 C CA . TYR A 1 88 ? 6.490 22.117 -2.005 1.00 39.38 88 TYR A CA 1
ATOM 724 C C . TYR A 1 88 ? 6.526 21.635 -0.557 1.00 39.38 88 TYR A C 1
ATOM 726 O O . TYR A 1 88 ? 5.692 20.815 -0.162 1.00 39.38 88 TYR A O 1
ATOM 734 N N . GLU A 1 89 ? 7.480 22.119 0.233 1.00 40.75 89 GLU A N 1
ATOM 735 C CA . GLU A 1 89 ? 7.298 22.161 1.675 1.00 40.75 89 GLU A CA 1
ATOM 736 C C . GLU A 1 89 ? 6.193 23.183 1.915 1.00 40.75 89 GLU A C 1
ATOM 738 O O . GLU A 1 89 ? 6.280 24.341 1.512 1.00 40.75 89 GLU A O 1
ATOM 743 N N . VAL A 1 90 ? 5.077 22.714 2.460 1.00 40.91 90 VAL A N 1
ATOM 744 C CA . VAL A 1 90 ? 3.987 23.600 2.843 1.00 40.91 90 VAL A CA 1
ATOM 745 C C . VAL A 1 90 ? 4.263 24.001 4.278 1.00 40.91 90 VAL A C 1
ATOM 747 O O . VAL A 1 90 ? 3.912 23.272 5.210 1.00 40.91 90 VAL A O 1
ATOM 750 N N . GLU A 1 91 ? 4.909 25.144 4.460 1.00 39.34 91 GLU A N 1
ATOM 751 C CA . GLU A 1 91 ? 5.068 25.708 5.790 1.00 39.34 91 GLU A CA 1
ATOM 752 C C . GLU A 1 91 ? 3.777 26.414 6.203 1.00 39.34 91 GLU A C 1
ATOM 754 O O . GLU A 1 91 ? 3.225 27.273 5.502 1.00 39.34 91 GLU A O 1
ATOM 759 N N . GLN A 1 92 ? 3.257 26.023 7.367 1.00 38.16 92 GLN A N 1
ATOM 760 C CA . GLN A 1 92 ? 2.084 26.654 7.945 1.00 38.16 92 GLN A CA 1
ATOM 761 C C . GLN A 1 92 ? 2.510 27.913 8.703 1.00 38.16 92 GLN A C 1
ATOM 763 O O . GLN A 1 92 ? 2.838 27.857 9.889 1.00 38.16 92 GLN A O 1
ATOM 768 N N . TYR A 1 93 ? 2.440 29.072 8.051 1.00 39.72 93 TYR A N 1
ATOM 769 C CA . TYR A 1 93 ? 2.642 30.343 8.736 1.00 39.72 93 TYR A CA 1
ATOM 770 C C . TYR A 1 93 ? 1.335 30.839 9.359 1.00 39.72 93 TYR A C 1
ATOM 772 O O . TYR A 1 93 ? 0.357 31.174 8.683 1.00 39.72 93 TYR A O 1
ATOM 780 N N . ARG A 1 94 ? 1.323 30.959 10.691 1.00 37.53 94 ARG A N 1
ATOM 781 C CA . ARG A 1 94 ? 0.314 31.761 11.393 1.00 37.53 94 ARG A CA 1
ATOM 782 C C . ARG A 1 94 ? 0.716 33.229 11.314 1.00 37.53 94 ARG A C 1
ATOM 784 O O . ARG A 1 94 ? 1.397 33.733 12.201 1.00 37.53 94 ARG A O 1
ATOM 791 N N . SER A 1 95 ? 0.290 33.924 10.262 1.00 39.81 95 SER A N 1
ATOM 792 C CA . SER A 1 95 ? 0.397 35.385 10.238 1.00 39.81 95 SER A CA 1
ATOM 793 C C . SER A 1 95 ? -0.780 35.993 11.006 1.00 39.81 95 SER A C 1
ATOM 795 O O . SER A 1 95 ? -1.940 35.716 10.702 1.00 39.81 95 SER A O 1
ATOM 797 N N . LEU A 1 96 ? -0.502 36.829 12.008 1.00 38.44 96 LEU A N 1
ATOM 798 C CA . LEU A 1 96 ? -1.499 37.751 12.557 1.00 38.44 96 LEU A CA 1
ATOM 799 C C . LEU A 1 96 ? -1.591 38.945 11.607 1.00 38.44 96 LEU A C 1
ATOM 801 O O . LEU A 1 96 ? -1.052 40.015 11.871 1.00 38.44 96 LEU A O 1
ATOM 805 N N . THR A 1 97 ? -2.226 38.753 10.457 1.00 43.16 97 THR A N 1
ATOM 806 C CA . THR A 1 97 ? -2.571 39.869 9.580 1.00 43.16 97 THR A CA 1
ATOM 807 C C . THR A 1 97 ? -3.841 40.518 10.115 1.00 43.16 97 THR A C 1
ATOM 809 O O . THR A 1 97 ? -4.922 39.930 10.135 1.00 43.16 97 THR A O 1
ATOM 812 N N . THR A 1 98 ? -3.709 41.752 10.603 1.00 39.59 98 THR A N 1
ATOM 813 C CA . THR A 1 98 ? -4.837 42.591 11.023 1.00 39.59 98 THR A CA 1
ATOM 814 C C . THR A 1 98 ? -5.574 43.079 9.780 1.00 39.59 98 THR A C 1
ATOM 816 O O . THR A 1 98 ? -5.499 44.248 9.408 1.00 39.59 98 THR A O 1
ATOM 819 N N . THR A 1 99 ? -6.278 42.185 9.093 1.00 41.59 99 THR A N 1
ATOM 820 C CA . THR A 1 99 ? -7.127 42.593 7.980 1.00 41.59 99 THR A CA 1
ATOM 821 C C . THR A 1 99 ? -8.396 43.175 8.589 1.00 41.59 99 THR A C 1
ATOM 823 O O . THR A 1 99 ? -9.288 42.451 9.031 1.00 41.59 99 THR A O 1
ATOM 826 N N . LEU A 1 100 ? -8.471 44.507 8.647 1.00 39.09 100 LEU A N 1
ATOM 827 C CA . LEU A 1 100 ? -9.678 45.264 8.982 1.00 39.09 100 LEU A CA 1
ATOM 828 C C . LEU A 1 100 ? -10.705 45.024 7.862 1.00 39.09 100 LEU A C 1
ATOM 830 O O . LEU A 1 100 ? -10.926 45.861 6.992 1.00 39.09 100 LEU A O 1
ATOM 834 N N . LYS A 1 101 ? -11.318 43.834 7.847 1.00 38.25 101 LYS A N 1
ATOM 835 C CA . LYS A 1 101 ? -12.499 43.537 7.038 1.00 38.25 101 LYS A CA 1
ATOM 836 C C . LYS A 1 101 ? -13.617 44.399 7.608 1.00 38.25 101 LYS A C 1
ATOM 838 O O . LYS A 1 101 ? -14.373 43.972 8.478 1.00 38.25 101 LYS A O 1
ATOM 843 N N . ILE A 1 102 ? -13.692 45.645 7.141 1.00 40.22 102 ILE A N 1
ATOM 844 C CA . ILE A 1 102 ? -14.877 46.479 7.276 1.00 40.22 102 ILE A CA 1
ATOM 845 C C . ILE A 1 102 ? -15.967 45.705 6.547 1.00 40.22 102 ILE A C 1
ATOM 847 O O . ILE A 1 102 ? -16.062 45.703 5.321 1.00 40.22 102 ILE A O 1
ATOM 851 N N . ILE A 1 103 ? -16.748 44.964 7.325 1.00 39.97 103 ILE A N 1
ATOM 852 C CA . ILE A 1 103 ? -17.966 44.318 6.876 1.00 39.97 103 ILE A CA 1
ATOM 853 C C . ILE A 1 103 ? -18.913 45.460 6.496 1.00 39.97 103 ILE A C 1
ATOM 855 O O . ILE A 1 103 ? -19.722 45.920 7.293 1.00 39.97 103 ILE A O 1
ATOM 859 N N . LEU A 1 104 ? -18.835 45.913 5.245 1.00 36.62 104 LEU A N 1
ATOM 860 C CA . LEU A 1 104 ? -19.895 46.660 4.568 1.00 36.62 104 LEU A CA 1
ATOM 861 C C . LEU A 1 104 ? -21.053 45.703 4.221 1.00 36.62 104 LEU A C 1
ATOM 863 O O . LEU A 1 104 ? -21.617 45.744 3.133 1.00 36.62 104 LEU A O 1
ATOM 867 N N . ARG A 1 105 ? -21.441 44.813 5.146 1.00 36.59 105 ARG A N 1
ATOM 868 C CA . ARG A 1 105 ? -22.754 44.167 5.078 1.00 36.59 105 ARG A CA 1
ATOM 869 C C . ARG A 1 105 ? -23.745 45.081 5.779 1.00 36.59 105 ARG A C 1
ATOM 871 O O . ARG A 1 105 ? -23.936 45.002 6.984 1.00 36.59 105 ARG A O 1
ATOM 878 N N . GLY A 1 106 ? -24.379 45.932 4.979 1.00 39.69 106 GLY A N 1
ATOM 879 C CA . GLY A 1 106 ? -25.706 46.450 5.290 1.00 39.69 106 GLY A CA 1
ATOM 880 C C . GLY A 1 106 ? -25.755 47.622 6.264 1.00 39.69 106 GLY A C 1
ATOM 881 O O . GLY A 1 106 ? -26.452 47.550 7.268 1.00 39.69 106 GLY A O 1
ATOM 882 N N . LEU A 1 107 ? -25.147 48.757 5.910 1.00 42.19 107 LEU A N 1
ATOM 883 C CA . LEU A 1 107 ? -25.592 50.063 6.419 1.00 42.19 107 LEU A CA 1
ATOM 884 C C . LEU A 1 107 ? -26.631 50.698 5.484 1.00 42.19 107 LEU A C 1
ATOM 886 O O . LEU A 1 107 ? -26.577 51.873 5.145 1.00 42.19 107 LEU A O 1
ATOM 890 N N . TYR A 1 108 ? -27.651 49.901 5.160 1.00 45.16 108 TYR A N 1
ATOM 891 C CA . TYR A 1 108 ? -29.024 50.385 5.110 1.00 45.16 108 TYR A CA 1
ATOM 892 C C . TYR A 1 108 ? -29.716 49.851 6.368 1.00 45.16 108 TYR A C 1
ATOM 894 O O . TYR A 1 108 ? -30.363 48.810 6.326 1.00 45.16 108 TYR A O 1
ATOM 902 N N . ARG A 1 109 ? -29.493 50.529 7.505 1.00 43.06 109 ARG A N 1
ATOM 903 C CA . ARG A 1 109 ? -30.422 50.713 8.645 1.00 43.06 109 ARG A CA 1
ATOM 904 C C . ARG A 1 109 ? -29.660 51.076 9.925 1.00 43.06 109 ARG A C 1
ATOM 906 O O . ARG A 1 109 ? -29.064 50.245 10.591 1.00 43.06 109 ARG A O 1
ATOM 913 N N . ARG A 1 110 ? -29.748 52.369 10.246 1.00 47.06 110 ARG A N 1
ATOM 914 C CA . ARG A 1 110 ? -29.977 52.953 11.579 1.00 47.06 110 ARG A CA 1
ATOM 915 C C . ARG A 1 110 ? -29.453 52.170 12.803 1.00 47.06 110 ARG A C 1
ATOM 917 O O . ARG A 1 110 ? -30.078 51.226 13.262 1.00 47.06 110 ARG A O 1
ATOM 924 N N . ARG A 1 111 ? -28.482 52.811 13.468 1.00 48.81 111 ARG A N 1
ATOM 925 C CA . ARG A 1 111 ? -28.484 53.055 14.925 1.00 48.81 111 ARG A CA 1
ATOM 926 C C . ARG A 1 111 ? -28.330 51.807 15.810 1.00 48.81 111 ARG A C 1
ATOM 928 O O . ARG A 1 111 ? -29.247 51.458 16.541 1.00 48.81 111 ARG A O 1
ATOM 935 N N . ILE A 1 112 ? -27.126 51.229 15.853 1.00 39.22 112 ILE A N 1
ATOM 936 C CA . ILE A 1 112 ? -26.671 50.440 17.010 1.00 39.22 112 ILE A CA 1
ATOM 937 C C . ILE A 1 112 ? -25.274 50.910 17.424 1.00 39.22 112 ILE A C 1
ATOM 939 O O . ILE A 1 112 ? -24.396 51.149 16.600 1.00 39.22 112 ILE A O 1
ATOM 943 N N . ARG A 1 113 ? -25.145 51.105 18.736 1.00 39.00 113 ARG A N 1
ATOM 944 C CA . ARG A 1 113 ? -23.981 51.580 19.475 1.00 39.00 113 ARG A CA 1
ATOM 945 C C . ARG A 1 113 ? -22.714 50.781 19.158 1.00 39.00 113 ARG A C 1
ATOM 947 O O . ARG A 1 113 ? -22.729 49.556 19.089 1.00 39.00 113 ARG A O 1
ATOM 954 N N . SER A 1 114 ? -21.628 51.537 19.063 1.00 40.19 114 SER A N 1
ATOM 955 C CA . SER A 1 114 ? -20.232 51.167 19.288 1.00 40.19 114 SER A CA 1
ATOM 956 C C . SER A 1 114 ? -20.024 49.904 20.137 1.00 40.19 114 SER A C 1
ATOM 958 O O . SER A 1 114 ? -19.991 49.950 21.364 1.00 40.19 114 SER A O 1
ATOM 960 N N . SER A 1 115 ? -19.792 48.783 19.465 1.00 40.50 115 SER A N 1
ATOM 961 C CA . SER A 1 115 ? -18.829 47.785 19.923 1.00 40.50 115 SER A CA 1
ATOM 962 C C . SER A 1 115 ? -18.123 47.244 18.685 1.00 40.50 115 SER A C 1
ATOM 964 O O . SER A 1 115 ? -18.564 46.299 18.036 1.00 40.50 115 SER A O 1
ATOM 966 N N . LEU A 1 116 ? -17.034 47.914 18.303 1.00 40.53 116 LEU A N 1
ATOM 967 C CA . LEU A 1 116 ? -16.044 47.353 17.389 1.00 40.53 116 LEU A CA 1
ATOM 968 C C . LEU A 1 116 ? -15.430 46.141 18.098 1.00 40.53 116 LEU A C 1
ATOM 970 O O . LEU A 1 116 ? -14.415 46.254 18.777 1.00 40.53 116 LEU A O 1
ATOM 974 N N . ARG A 1 117 ? -16.063 44.968 17.991 1.00 40.84 117 ARG A N 1
ATOM 975 C CA . ARG A 1 117 ? -15.342 43.717 18.215 1.00 40.84 117 ARG A CA 1
ATOM 976 C C . ARG A 1 117 ? -14.328 43.630 17.085 1.00 40.84 117 ARG A C 1
ATOM 978 O O . ARG A 1 117 ? -14.707 43.360 15.948 1.00 40.84 117 ARG A O 1
ATOM 985 N N . GLN A 1 118 ? -13.058 43.893 17.390 1.00 43.03 118 GLN A N 1
ATOM 986 C CA . GLN A 1 118 ? -11.956 43.410 16.567 1.00 43.03 118 GLN A CA 1
ATOM 987 C C . GLN A 1 118 ? -12.126 41.895 16.460 1.00 43.03 118 GLN A C 1
ATOM 989 O O . GLN A 1 118 ? -11.853 41.149 17.398 1.00 43.03 118 GLN A O 1
ATOM 994 N N . VAL A 1 119 ? -12.683 41.443 15.341 1.00 44.28 119 VAL A N 1
ATOM 995 C CA . VAL A 1 119 ? -12.698 40.028 15.006 1.00 44.28 119 VAL A CA 1
ATOM 996 C C . VAL A 1 119 ? -11.315 39.746 14.449 1.00 44.28 119 VAL A C 1
ATOM 998 O O . VAL A 1 119 ? -11.024 40.072 13.302 1.00 44.28 119 VAL A O 1
ATOM 1001 N N . PHE A 1 120 ? -10.442 39.196 15.289 1.00 42.00 120 PHE A N 1
ATOM 1002 C CA . PHE A 1 120 ? -9.168 38.653 14.842 1.00 42.00 120 PHE A CA 1
ATOM 1003 C C . PHE A 1 120 ? -9.465 37.425 13.982 1.00 42.00 120 PHE A C 1
ATOM 1005 O O . PHE A 1 120 ? -9.724 36.338 14.496 1.00 42.00 120 PHE A O 1
ATOM 1012 N N . THR A 1 121 ? -9.485 37.591 12.663 1.00 43.22 121 THR A N 1
ATOM 1013 C CA . THR A 1 121 ? -9.442 36.448 11.755 1.00 43.22 121 THR A CA 1
ATOM 1014 C C . THR A 1 121 ? -7.987 36.031 11.620 1.00 43.22 121 THR A C 1
ATOM 1016 O O . THR A 1 121 ? -7.198 36.758 11.025 1.00 43.22 121 THR A O 1
ATOM 1019 N N . GLN A 1 122 ? -7.618 34.883 12.190 1.00 44.78 122 GLN A N 1
ATOM 1020 C CA . GLN A 1 122 ? -6.350 34.242 11.849 1.00 44.78 122 GLN A CA 1
ATOM 1021 C C . GLN A 1 122 ? -6.446 33.774 10.394 1.00 44.78 122 GLN A C 1
ATOM 1023 O O . GLN A 1 122 ? -7.143 32.803 10.100 1.00 44.78 122 GLN A O 1
ATOM 1028 N N . GLU A 1 123 ? -5.789 34.483 9.479 1.00 45.50 123 GLU A N 1
ATOM 1029 C CA . GLU A 1 123 ? -5.571 33.990 8.122 1.00 45.50 123 GLU A CA 1
ATOM 1030 C C . GLU A 1 123 ? -4.337 33.078 8.155 1.00 45.50 123 GLU A C 1
ATOM 1032 O O . GLU A 1 123 ? -3.210 33.504 8.419 1.00 45.50 123 GLU A O 1
ATOM 1037 N N . ILE A 1 124 ? -4.581 31.778 7.972 1.00 45.97 124 ILE A N 1
ATOM 1038 C CA . ILE A 1 124 ? -3.526 30.783 7.779 1.00 45.97 124 ILE A CA 1
ATOM 1039 C C . ILE A 1 124 ? -3.054 30.947 6.337 1.00 45.97 124 ILE A C 1
ATOM 1041 O O . ILE A 1 124 ? -3.776 30.574 5.411 1.00 45.97 124 ILE A O 1
ATOM 1045 N N . ASN A 1 125 ? -1.866 31.520 6.163 1.00 43.12 125 ASN A N 1
ATOM 1046 C CA . ASN A 1 125 ? -1.222 31.607 4.861 1.00 43.12 125 ASN A CA 1
ATOM 1047 C C . ASN A 1 125 ? -0.361 30.360 4.672 1.00 43.12 125 ASN A C 1
ATOM 1049 O O . ASN A 1 125 ? 0.478 30.035 5.513 1.00 43.12 125 ASN A O 1
ATOM 1053 N N . TRP A 1 126 ? -0.606 29.654 3.574 1.00 43.06 126 TRP A N 1
ATOM 1054 C CA . TRP A 1 126 ? 0.186 28.505 3.162 1.00 43.06 126 TRP A CA 1
ATOM 1055 C C . TRP A 1 126 ? 1.278 29.011 2.230 1.00 43.06 126 TRP A C 1
ATOM 1057 O O . TRP A 1 126 ? 0.966 29.562 1.174 1.00 43.06 126 TRP A O 1
ATOM 1067 N N . ILE A 1 127 ? 2.536 28.873 2.641 1.00 44.72 127 ILE A N 1
ATOM 1068 C CA . ILE A 1 127 ? 3.674 29.147 1.767 1.00 44.72 127 ILE A CA 1
ATOM 1069 C C . ILE A 1 127 ? 4.111 27.805 1.199 1.00 44.72 127 ILE A C 1
ATOM 1071 O O . ILE A 1 127 ? 4.405 26.874 1.942 1.00 44.72 127 ILE A O 1
ATOM 1075 N N . GLU A 1 128 ? 4.078 27.703 -0.122 1.00 45.09 128 GLU A N 1
ATOM 1076 C CA . GLU A 1 128 ? 4.596 26.563 -0.861 1.00 45.09 128 GLU A CA 1
ATOM 1077 C C . GLU A 1 128 ? 6.067 26.858 -1.200 1.00 45.09 128 GLU A C 1
ATOM 1079 O O . GLU A 1 128 ? 6.357 27.603 -2.140 1.00 45.09 128 GLU A O 1
ATOM 1084 N N . GLU A 1 129 ? 7.010 26.301 -0.433 1.00 44.59 129 GLU A N 1
ATOM 1085 C CA . GLU A 1 129 ? 8.445 26.452 -0.695 1.00 44.59 129 GLU A CA 1
ATOM 1086 C C . GLU A 1 129 ? 9.001 25.302 -1.536 1.00 44.59 129 GLU A C 1
ATOM 1088 O O . GLU A 1 129 ? 8.761 24.142 -1.219 1.00 44.59 129 GLU A O 1
ATOM 1093 N N . PRO A 1 130 ? 9.772 25.573 -2.600 1.00 47.94 130 PRO A N 1
ATOM 1094 C CA . PRO A 1 130 ? 10.458 24.527 -3.337 1.00 47.94 130 PRO A CA 1
ATOM 1095 C C . PRO A 1 130 ? 11.364 23.671 -2.463 1.00 47.94 130 PRO A C 1
ATOM 1097 O O . PRO A 1 130 ? 12.431 24.114 -2.048 1.00 47.94 130 PRO A O 1
ATOM 1100 N N . LEU A 1 131 ? 11.028 22.396 -2.316 1.00 49.84 131 LEU A N 1
ATOM 1101 C CA . LEU A 1 131 ? 11.996 21.393 -1.923 1.00 49.84 131 LEU A CA 1
ATOM 1102 C C . LEU A 1 131 ? 13.024 21.274 -3.045 1.00 49.84 131 LEU A C 1
ATOM 1104 O O . LEU A 1 131 ? 12.700 20.950 -4.192 1.00 49.84 131 LEU A O 1
ATOM 1108 N N . ASN A 1 132 ? 14.282 21.511 -2.691 1.00 54.25 132 ASN A N 1
ATOM 1109 C CA . ASN A 1 132 ? 15.436 21.179 -3.514 1.00 54.25 132 ASN A CA 1
ATOM 1110 C C . ASN A 1 132 ? 15.638 19.651 -3.500 1.00 54.25 132 ASN A C 1
ATOM 1112 O O . ASN A 1 132 ? 16.573 19.136 -2.885 1.00 54.25 132 ASN A O 1
ATOM 1116 N N . ILE A 1 133 ? 14.692 18.909 -4.088 1.00 55.56 133 ILE A N 1
ATOM 1117 C CA . ILE A 1 133 ? 14.770 17.448 -4.174 1.00 55.56 133 ILE A CA 1
ATOM 1118 C C . ILE A 1 133 ? 15.764 17.088 -5.277 1.00 55.56 133 ILE A C 1
ATOM 1120 O O . ILE A 1 133 ? 15.633 17.538 -6.415 1.00 55.56 133 ILE A O 1
ATOM 1124 N N . ARG A 1 134 ? 16.755 16.262 -4.926 1.00 62.62 134 ARG A N 1
ATOM 1125 C CA . ARG A 1 134 ? 17.676 15.637 -5.886 1.00 62.62 134 ARG A CA 1
ATOM 1126 C C . ARG A 1 134 ? 16.888 14.832 -6.918 1.00 62.62 134 ARG A C 1
ATOM 1128 O O . ARG A 1 134 ? 15.864 14.248 -6.581 1.00 62.62 134 ARG A O 1
ATOM 1135 N N . ASP A 1 135 ? 17.390 14.758 -8.146 1.00 74.25 135 ASP A N 1
ATOM 1136 C CA . ASP A 1 135 ? 16.764 13.953 -9.195 1.00 74.25 135 ASP A CA 1
ATOM 1137 C C . ASP A 1 135 ? 16.628 12.484 -8.753 1.00 74.25 135 ASP A C 1
ATOM 1139 O O . ASP A 1 135 ? 17.610 11.744 -8.671 1.00 74.25 135 ASP A O 1
ATOM 1143 N N . ILE A 1 136 ? 15.396 12.057 -8.457 1.00 79.50 136 ILE A N 1
ATOM 1144 C CA . ILE A 1 136 ? 15.107 10.697 -7.983 1.00 79.50 136 ILE A CA 1
ATOM 1145 C C . ILE A 1 136 ? 15.349 9.652 -9.073 1.00 79.50 136 ILE A C 1
ATOM 1147 O O . ILE A 1 136 ? 15.492 8.476 -8.751 1.00 79.50 136 ILE A O 1
ATOM 1151 N N . SER A 1 137 ? 15.423 10.051 -10.350 1.00 81.25 137 SER A N 1
ATOM 1152 C CA . SER A 1 137 ? 15.616 9.106 -11.449 1.00 81.25 137 SER A CA 1
ATOM 1153 C C . SER A 1 137 ? 16.961 8.390 -11.348 1.00 81.25 137 SER A C 1
ATOM 1155 O O . SER A 1 137 ? 16.997 7.172 -11.485 1.00 81.25 137 SER A O 1
ATOM 1157 N N . GLN A 1 138 ? 18.041 9.094 -10.989 1.00 84.94 138 GLN A N 1
ATOM 1158 C CA . GLN A 1 138 ? 19.352 8.470 -10.791 1.00 84.94 138 GLN A CA 1
ATOM 1159 C C . GLN A 1 138 ? 19.297 7.408 -9.686 1.00 84.94 138 GLN A C 1
ATOM 1161 O O . GLN A 1 138 ? 19.716 6.271 -9.887 1.00 84.94 138 GLN A O 1
ATOM 1166 N N . HIS A 1 139 ? 18.719 7.754 -8.538 1.00 88.25 139 HIS A N 1
ATOM 1167 C CA . HIS A 1 139 ? 18.570 6.825 -7.421 1.00 88.25 139 HIS A CA 1
ATOM 1168 C C . HIS A 1 139 ? 17.630 5.654 -7.753 1.00 88.25 139 HIS A C 1
ATOM 1170 O O . HIS A 1 139 ? 17.846 4.536 -7.291 1.00 88.25 139 HIS A O 1
ATOM 1176 N N . ALA A 1 140 ? 16.592 5.875 -8.564 1.00 89.50 140 ALA A N 1
ATOM 1177 C CA . ALA A 1 140 ? 15.701 4.817 -9.033 1.00 89.50 140 ALA A CA 1
ATOM 1178 C C . ALA A 1 140 ? 16.425 3.824 -9.959 1.00 89.50 140 ALA A C 1
ATOM 1180 O O . ALA A 1 140 ? 16.214 2.615 -9.843 1.00 89.50 140 ALA A O 1
ATOM 1181 N N . GLU A 1 141 ? 17.304 4.310 -10.842 1.00 91.56 141 GLU A N 1
ATOM 1182 C CA . GLU A 1 141 ? 18.158 3.458 -11.681 1.00 91.56 141 GLU A CA 1
ATOM 1183 C C . GLU A 1 141 ? 19.193 2.692 -10.850 1.00 91.56 141 GLU A C 1
ATOM 1185 O O . GLU A 1 141 ? 19.359 1.489 -11.047 1.00 91.56 141 GLU A O 1
ATOM 1190 N N . GLU A 1 142 ? 19.853 3.353 -9.893 1.00 94.38 142 GLU A N 1
ATOM 1191 C CA . GLU A 1 142 ? 20.773 2.712 -8.941 1.00 94.38 142 GLU A CA 1
ATOM 1192 C C . GLU A 1 142 ? 20.075 1.556 -8.208 1.00 94.38 142 GLU A C 1
ATOM 1194 O O . GLU A 1 142 ? 20.583 0.433 -8.177 1.00 94.38 142 GLU A O 1
ATOM 1199 N N . LEU A 1 143 ? 18.859 1.799 -7.711 1.00 94.94 143 LEU A N 1
ATOM 1200 C CA . LEU A 1 143 ? 18.037 0.795 -7.045 1.00 94.94 143 LEU A CA 1
ATOM 1201 C C . LEU A 1 143 ? 17.640 -0.363 -7.973 1.00 94.94 143 LEU A C 1
ATOM 1203 O O . LEU A 1 143 ? 17.716 -1.530 -7.587 1.00 94.94 143 LEU A O 1
ATOM 1207 N N . LEU A 1 144 ? 17.199 -0.062 -9.197 1.00 96.12 144 LEU A N 1
ATOM 1208 C CA . LEU A 1 144 ? 16.837 -1.092 -10.170 1.00 96.12 144 LEU A CA 1
ATOM 1209 C C . LEU A 1 144 ? 18.041 -1.975 -10.515 1.00 96.12 144 LEU A C 1
ATOM 1211 O O . LEU A 1 144 ? 17.892 -3.193 -10.600 1.00 96.12 144 LEU A O 1
ATOM 1215 N N . ASN A 1 145 ? 19.219 -1.379 -10.697 1.00 98.00 145 ASN A N 1
ATOM 1216 C CA . ASN A 1 145 ? 20.448 -2.115 -10.976 1.00 98.00 145 ASN A CA 1
ATOM 1217 C C . ASN A 1 145 ? 20.844 -3.012 -9.797 1.00 98.00 145 ASN A C 1
ATOM 1219 O O . ASN A 1 145 ? 21.209 -4.167 -10.013 1.00 98.00 145 ASN A O 1
ATOM 1223 N N . GLU A 1 146 ? 20.691 -2.537 -8.557 1.00 97.94 146 GLU A N 1
ATOM 1224 C CA . GLU A 1 146 ? 20.912 -3.357 -7.360 1.00 97.94 146 GLU A CA 1
ATOM 1225 C C . GLU A 1 146 ? 20.029 -4.617 -7.361 1.00 97.94 146 GLU A C 1
ATOM 1227 O O . GLU A 1 146 ? 20.510 -5.713 -7.065 1.00 97.94 146 GLU A O 1
ATOM 1232 N N . PHE A 1 147 ? 18.749 -4.489 -7.728 1.00 98.06 147 PHE A N 1
ATOM 1233 C CA . PHE A 1 147 ? 17.851 -5.640 -7.836 1.00 98.06 147 PHE A CA 1
ATOM 1234 C C . PHE A 1 147 ? 18.176 -6.538 -9.029 1.00 98.06 147 PHE A C 1
ATOM 1236 O O . PHE A 1 147 ? 18.218 -7.754 -8.861 1.00 98.06 147 PHE A O 1
ATOM 1243 N N . LYS A 1 148 ? 18.464 -5.975 -10.208 1.00 98.12 148 LYS A N 1
ATOM 1244 C CA . LYS A 1 148 ? 18.842 -6.753 -11.399 1.00 98.12 148 LYS A CA 1
ATOM 1245 C C . LYS A 1 148 ? 20.083 -7.610 -11.173 1.00 98.12 148 LYS A C 1
ATOM 1247 O O . LYS A 1 148 ? 20.100 -8.750 -11.616 1.00 98.12 148 LYS A O 1
ATOM 1252 N N . ASN A 1 149 ? 21.063 -7.118 -10.417 1.00 98.25 149 ASN A N 1
ATOM 1253 C CA . ASN A 1 149 ? 22.268 -7.880 -10.071 1.00 98.25 149 ASN A CA 1
ATOM 1254 C C . ASN A 1 149 ? 21.986 -9.131 -9.215 1.00 98.25 149 ASN A C 1
ATOM 1256 O O . ASN A 1 149 ? 22.849 -9.998 -9.103 1.00 98.25 149 ASN A O 1
ATOM 1260 N N . LYS A 1 150 ? 20.798 -9.230 -8.600 1.00 97.94 150 LYS A N 1
ATOM 1261 C CA . LYS A 1 150 ? 20.343 -10.394 -7.820 1.00 97.94 150 LYS A CA 1
ATOM 1262 C C . LYS A 1 150 ? 19.488 -11.362 -8.650 1.00 97.94 150 LYS A C 1
ATOM 1264 O O . LYS A 1 150 ? 19.168 -12.446 -8.168 1.00 97.94 150 LYS A O 1
ATOM 1269 N N . LEU A 1 151 ? 19.077 -10.971 -9.858 1.00 97.94 151 LEU A N 1
ATOM 1270 C CA . LEU A 1 151 ? 18.224 -11.764 -10.744 1.00 97.94 151 LEU A CA 1
ATOM 1271 C C . LEU A 1 151 ? 19.072 -12.595 -11.720 1.00 97.94 151 LEU A C 1
ATOM 1273 O O . LEU A 1 151 ? 20.191 -12.201 -12.052 1.00 97.94 151 LEU A O 1
ATOM 1277 N N . PRO A 1 152 ? 18.556 -13.731 -12.223 1.00 97.38 152 PRO A N 1
ATOM 1278 C CA . PRO A 1 152 ? 19.193 -14.412 -13.342 1.00 97.38 152 PRO A CA 1
ATOM 1279 C C . PRO A 1 152 ? 19.124 -13.544 -14.609 1.00 97.38 152 PRO A C 1
ATOM 1281 O O . PRO A 1 152 ? 18.220 -12.721 -14.769 1.00 97.38 152 PRO A O 1
ATOM 1284 N N . GLY A 1 153 ? 20.087 -13.724 -15.516 1.00 96.31 153 GLY A N 1
ATOM 1285 C CA . GLY A 1 153 ? 20.235 -12.877 -16.708 1.00 96.31 153 GLY A CA 1
ATOM 1286 C C . GLY A 1 153 ? 19.072 -12.950 -17.705 1.00 96.31 153 GLY A C 1
ATOM 1287 O O . GLY A 1 153 ? 18.927 -12.056 -18.531 1.00 96.31 153 GLY A O 1
ATOM 1288 N N . ASP A 1 154 ? 18.239 -13.985 -17.618 1.00 96.75 154 ASP A N 1
ATOM 1289 C CA . ASP A 1 154 ? 17.050 -14.212 -18.440 1.00 96.75 154 ASP A CA 1
ATOM 1290 C C . ASP A 1 154 ? 15.740 -13.795 -17.747 1.00 96.75 154 ASP A C 1
ATOM 1292 O O . ASP A 1 154 ? 14.658 -14.079 -18.260 1.00 96.75 154 ASP A O 1
ATOM 1296 N N . ALA A 1 155 ? 15.797 -13.140 -16.581 1.00 98.25 155 ALA A N 1
ATOM 1297 C CA . ALA A 1 155 ? 14.602 -12.706 -15.864 1.00 98.25 155 ALA A CA 1
ATOM 1298 C C . ALA A 1 155 ? 13.761 -11.710 -16.683 1.00 98.25 155 ALA A C 1
ATOM 1300 O O . ALA A 1 155 ? 14.277 -10.745 -17.250 1.00 98.25 155 ALA A O 1
ATOM 1301 N N . ILE A 1 156 ? 12.438 -11.887 -16.663 1.00 98.31 156 ILE A N 1
ATOM 1302 C CA . ILE A 1 156 ? 11.495 -10.903 -17.209 1.00 98.31 156 ILE A CA 1
ATOM 1303 C C . ILE A 1 156 ? 11.316 -9.798 -16.166 1.00 98.31 156 ILE A C 1
ATOM 1305 O O . ILE A 1 156 ? 10.993 -10.087 -15.015 1.00 98.31 156 ILE A O 1
ATOM 1309 N N . VAL A 1 157 ? 11.507 -8.535 -16.548 1.00 98.31 157 VAL A N 1
ATOM 1310 C CA . VAL A 1 157 ? 11.499 -7.392 -15.621 1.00 98.31 157 VAL A CA 1
ATOM 1311 C C . VAL A 1 157 ? 10.438 -6.383 -16.050 1.00 98.31 157 VAL A C 1
ATOM 1313 O O . VAL A 1 157 ? 10.519 -5.834 -17.145 1.00 98.31 157 VAL A O 1
ATOM 1316 N N . PHE A 1 158 ? 9.494 -6.083 -15.156 1.00 97.94 158 PHE A N 1
ATOM 1317 C CA . PHE A 1 158 ? 8.524 -5.001 -15.320 1.00 97.94 158 PHE A CA 1
ATOM 1318 C C . PHE A 1 158 ? 8.747 -3.916 -14.270 1.00 97.94 158 PHE A C 1
ATOM 1320 O O . PHE A 1 158 ? 8.746 -4.201 -13.072 1.00 97.94 158 PHE A O 1
ATOM 1327 N N . VAL A 1 159 ? 8.891 -2.665 -14.711 1.00 94.50 159 VAL A N 1
ATOM 1328 C CA . VAL A 1 159 ? 9.244 -1.527 -13.849 1.00 94.50 159 VAL A CA 1
ATOM 1329 C C . VAL A 1 159 ? 8.203 -0.413 -14.008 1.00 94.50 159 VAL A C 1
ATOM 1331 O O . VAL A 1 159 ? 8.146 0.202 -15.070 1.00 94.50 159 VAL A O 1
ATOM 1334 N N . PRO A 1 160 ? 7.392 -0.083 -12.988 1.00 89.25 160 PRO A N 1
ATOM 1335 C CA . PRO A 1 160 ? 6.204 0.773 -13.143 1.00 89.25 160 PRO A CA 1
ATOM 1336 C C . PRO A 1 160 ? 6.504 2.212 -13.597 1.00 89.25 160 PRO A C 1
ATOM 1338 O O . PRO A 1 160 ? 5.646 2.870 -14.177 1.00 89.25 160 PRO A O 1
ATOM 1341 N N . TRP A 1 161 ? 7.716 2.700 -13.340 1.00 86.50 161 TRP A N 1
ATOM 1342 C CA . TRP A 1 161 ? 8.188 4.041 -13.703 1.00 86.50 161 TRP A CA 1
ATOM 1343 C C . TRP A 1 161 ? 9.051 4.063 -14.976 1.00 86.50 161 TRP A C 1
ATOM 1345 O O . TRP A 1 161 ? 9.629 5.093 -15.306 1.00 86.50 161 TRP A O 1
ATOM 1355 N N . LYS A 1 162 ? 9.131 2.949 -15.714 1.00 90.12 162 LYS A N 1
ATOM 1356 C CA . LYS A 1 162 ? 9.671 2.898 -17.082 1.00 90.12 162 LYS A CA 1
ATOM 1357 C C . LYS A 1 162 ? 8.569 2.523 -18.062 1.00 90.12 162 LYS A C 1
ATOM 1359 O O . LYS A 1 162 ? 7.505 2.062 -17.657 1.00 90.12 162 LYS A O 1
ATOM 1364 N N . LYS A 1 163 ? 8.821 2.696 -19.355 1.00 92.69 163 LYS A N 1
ATOM 1365 C CA . LYS A 1 163 ? 7.970 2.141 -20.405 1.00 92.69 163 LYS A CA 1
ATOM 1366 C C . LYS A 1 163 ? 8.099 0.620 -20.396 1.00 92.69 163 LYS A C 1
ATOM 1368 O O . LYS A 1 163 ? 9.205 0.089 -20.450 1.00 92.69 163 LYS A O 1
ATOM 1373 N N . ASN A 1 164 ? 6.967 -0.063 -20.334 1.00 95.50 164 ASN A N 1
ATOM 1374 C CA . ASN A 1 164 ? 6.872 -1.513 -20.417 1.00 95.50 164 ASN A CA 1
ATOM 1375 C C . ASN A 1 164 ? 5.988 -1.891 -21.594 1.00 95.50 164 ASN A C 1
ATOM 1377 O O . ASN A 1 164 ? 5.065 -1.153 -21.950 1.00 95.50 164 ASN A O 1
ATOM 1381 N N . PHE A 1 165 ? 6.238 -3.079 -22.127 1.00 96.75 165 PHE A N 1
ATOM 1382 C CA . PHE A 1 165 ? 5.359 -3.733 -23.075 1.00 96.75 165 PHE A CA 1
ATOM 1383 C C . PHE A 1 165 ? 5.087 -5.155 -22.600 1.00 96.75 165 PHE A C 1
ATOM 1385 O O . PHE A 1 165 ? 6.013 -5.904 -22.291 1.00 96.75 165 PHE A O 1
ATOM 1392 N N . TYR A 1 166 ? 3.812 -5.508 -22.501 1.00 96.75 166 TYR A N 1
ATOM 1393 C CA . TYR A 1 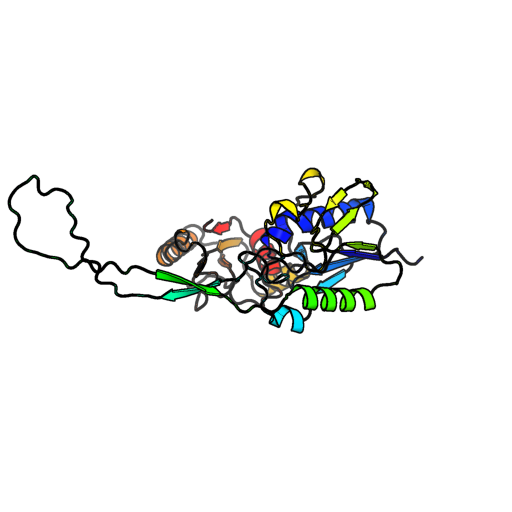166 ? 3.365 -6.850 -22.177 1.00 96.75 166 TYR A CA 1
ATOM 1394 C C . TYR A 1 166 ? 2.739 -7.480 -23.422 1.00 96.75 166 TYR A C 1
ATOM 1396 O O . TYR A 1 166 ? 1.586 -7.207 -23.756 1.00 96.75 166 TYR A O 1
ATOM 1404 N N . GLU A 1 167 ? 3.536 -8.305 -24.108 1.00 95.75 167 GLU A N 1
ATOM 1405 C CA . GLU A 1 167 ? 3.271 -8.804 -25.466 1.00 95.75 167 GLU A CA 1
ATOM 1406 C C . GLU A 1 167 ? 1.919 -9.500 -25.611 1.00 95.75 167 GLU A C 1
ATOM 1408 O O . GLU A 1 167 ? 1.200 -9.257 -26.573 1.00 95.75 167 GLU A O 1
ATOM 1413 N N . LYS A 1 168 ? 1.547 -10.331 -24.633 1.00 93.62 168 LYS A N 1
ATOM 1414 C CA . LYS A 1 168 ? 0.338 -11.160 -24.701 1.00 93.62 168 LYS A CA 1
ATOM 1415 C C . LYS A 1 168 ? -0.944 -10.349 -24.916 1.00 93.62 168 LYS A C 1
ATOM 1417 O O . LYS A 1 168 ? -1.839 -10.807 -25.620 1.00 93.62 168 LYS A O 1
ATOM 1422 N N . ASP A 1 169 ? -1.021 -9.176 -24.294 1.00 93.94 169 ASP A N 1
ATOM 1423 C CA . ASP A 1 169 ? -2.184 -8.287 -24.353 1.00 93.94 169 ASP A CA 1
ATOM 1424 C C . ASP A 1 169 ? -1.929 -7.050 -25.234 1.00 93.94 169 ASP A C 1
ATOM 1426 O O . ASP A 1 169 ? -2.743 -6.120 -25.218 1.00 93.94 169 ASP A O 1
ATOM 1430 N N . GLU A 1 170 ? -0.784 -7.007 -25.930 1.00 96.00 170 GLU A N 1
ATOM 1431 C CA . GLU A 1 170 ? -0.265 -5.824 -26.631 1.00 96.00 170 GLU A CA 1
ATOM 1432 C C . GLU A 1 170 ? -0.321 -4.561 -25.749 1.00 96.00 170 GLU A C 1
ATOM 1434 O O . GLU A 1 170 ? -0.660 -3.457 -26.182 1.00 96.00 170 GLU A O 1
ATOM 1439 N N . LEU A 1 171 ? -0.038 -4.735 -24.455 1.00 95.69 171 LEU A N 1
ATOM 1440 C CA . LEU A 1 171 ? -0.272 -3.713 -23.445 1.00 95.69 171 LEU A CA 1
ATOM 1441 C C . LEU A 1 171 ? 0.998 -2.903 -23.189 1.00 95.69 171 LEU A C 1
ATOM 1443 O O . LEU A 1 171 ? 1.945 -3.383 -22.567 1.00 95.69 171 LEU A O 1
ATOM 1447 N N . GLU A 1 172 ? 0.979 -1.636 -23.590 1.00 95.44 172 GLU A N 1
ATOM 1448 C CA . GLU A 1 172 ? 1.974 -0.646 -23.179 1.00 95.44 172 GLU A CA 1
ATOM 1449 C C . GLU A 1 172 ? 1.552 0.077 -21.897 1.00 95.44 172 GLU A C 1
ATOM 1451 O O . GLU A 1 172 ? 0.436 0.594 -21.803 1.00 95.44 172 GLU A O 1
ATOM 1456 N N . PHE A 1 173 ? 2.458 0.173 -20.923 1.00 94.06 173 PHE A N 1
ATOM 1457 C CA . PHE A 1 173 ? 2.197 0.878 -19.667 1.00 94.06 173 PHE A CA 1
ATOM 1458 C C . PHE A 1 173 ? 3.463 1.459 -19.027 1.00 94.06 173 PHE A C 1
ATOM 1460 O O . PHE A 1 173 ? 4.589 1.172 -19.435 1.00 94.06 173 PHE A O 1
ATOM 1467 N N . GLY A 1 174 ? 3.261 2.263 -17.985 1.00 89.75 174 GLY A N 1
ATOM 1468 C CA . GLY A 1 174 ? 4.318 2.922 -17.230 1.00 89.75 174 GLY A CA 1
ATOM 1469 C C . GLY A 1 174 ? 4.618 4.306 -17.789 1.00 89.75 174 GLY A C 1
ATOM 1470 O O . GLY A 1 174 ? 3.696 5.027 -18.167 1.00 89.75 174 GLY A O 1
ATOM 1471 N N . VAL A 1 175 ? 5.887 4.700 -17.802 1.00 85.25 175 VAL A N 1
ATOM 1472 C CA . VAL A 1 175 ? 6.283 6.094 -18.037 1.00 85.25 175 VAL A CA 1
ATOM 1473 C C . VAL A 1 175 ? 7.236 6.199 -19.229 1.00 85.25 175 VAL A C 1
ATOM 1475 O O . VAL A 1 175 ? 8.310 5.601 -19.230 1.00 85.25 175 VAL A O 1
ATOM 1478 N N . ASP A 1 176 ? 6.837 6.964 -20.245 1.00 84.56 176 ASP A N 1
ATOM 1479 C CA . ASP A 1 176 ? 7.578 7.174 -21.493 1.00 84.56 176 ASP A CA 1
ATOM 1480 C C . ASP A 1 176 ? 8.277 8.545 -21.479 1.00 84.56 176 ASP A C 1
ATOM 1482 O O . ASP A 1 176 ? 7.775 9.516 -22.042 1.00 84.56 176 ASP A O 1
ATOM 1486 N N . ILE A 1 177 ? 9.404 8.663 -20.767 1.00 73.44 177 ILE A N 1
ATOM 1487 C CA . ILE A 1 177 ? 10.192 9.908 -20.711 1.00 73.44 177 ILE A CA 1
ATOM 1488 C C . ILE A 1 177 ? 11.559 9.659 -21.337 1.00 73.44 177 ILE A C 1
ATOM 1490 O O . ILE A 1 177 ? 12.370 8.900 -20.801 1.00 73.44 177 ILE A O 1
ATOM 1494 N N . SER A 1 178 ? 11.841 10.356 -22.435 1.00 72.75 178 SER A N 1
ATOM 1495 C CA . SER A 1 178 ? 13.163 10.322 -23.067 1.00 72.75 178 SER A CA 1
ATOM 1496 C C . SER A 1 178 ? 14.207 11.026 -22.197 1.00 72.75 178 SER A C 1
ATOM 1498 O O . SER A 1 178 ? 13.883 11.952 -21.449 1.00 72.75 178 SER A O 1
ATOM 1500 N N . ASP A 1 179 ? 15.465 10.592 -22.261 1.00 66.75 179 ASP A N 1
ATOM 1501 C CA . ASP A 1 179 ? 16.549 11.220 -21.499 1.00 66.75 179 ASP A CA 1
ATOM 1502 C C . ASP A 1 179 ? 16.671 12.715 -21.830 1.00 66.75 179 ASP A C 1
ATOM 1504 O O . ASP A 1 179 ? 16.619 13.120 -22.990 1.00 66.75 179 ASP A O 1
ATOM 1508 N N . GLY A 1 180 ? 16.779 13.548 -20.790 1.00 62.59 180 GLY A N 1
ATOM 1509 C CA . GLY A 1 180 ? 16.822 15.009 -20.917 1.00 62.59 180 GLY A CA 1
ATOM 1510 C C . GLY A 1 180 ? 15.469 15.699 -21.141 1.00 62.59 180 GLY A C 1
ATOM 1511 O O . GLY A 1 180 ? 15.414 16.928 -21.143 1.00 62.59 180 GLY A O 1
ATOM 1512 N N . GLU A 1 181 ? 14.367 14.957 -21.293 1.00 66.94 181 GLU A N 1
ATOM 1513 C CA . GLU A 1 181 ? 13.034 15.547 -21.428 1.00 66.94 181 GLU A CA 1
ATOM 1514 C C . GLU A 1 181 ? 12.478 16.004 -20.068 1.00 66.94 181 GLU A C 1
ATOM 1516 O O . GLU A 1 181 ? 12.408 15.232 -19.108 1.00 66.94 181 GLU A O 1
ATOM 1521 N N . VAL A 1 182 ? 12.033 17.263 -20.000 1.00 63.19 182 VAL A N 1
ATOM 1522 C CA . VAL A 1 182 ? 11.279 17.794 -18.858 1.00 63.19 182 VAL A CA 1
ATOM 1523 C C . VAL A 1 182 ? 9.799 17.466 -19.049 1.00 63.19 182 VAL A C 1
ATOM 1525 O O . VAL A 1 182 ? 9.172 17.912 -20.012 1.00 63.19 182 VAL A O 1
ATOM 1528 N N . LEU A 1 183 ? 9.226 16.715 -18.109 1.00 60.50 183 LEU A N 1
ATOM 1529 C CA . LEU A 1 183 ? 7.793 16.419 -18.051 1.00 60.50 183 LEU A CA 1
ATOM 1530 C C . LEU A 1 183 ? 6.969 17.713 -17.953 1.00 60.50 183 LEU A C 1
ATOM 1532 O O . LEU A 1 183 ? 6.946 18.363 -16.907 1.00 60.50 183 LEU A O 1
ATOM 1536 N N . LYS A 1 184 ? 6.253 18.059 -19.030 1.00 60.81 184 LYS A N 1
ATOM 1537 C CA . LYS A 1 184 ? 5.289 19.176 -19.041 1.00 60.81 184 LYS A CA 1
ATOM 1538 C C . LYS A 1 184 ? 3.902 18.765 -18.543 1.00 60.81 184 LYS A C 1
ATOM 1540 O O . LYS A 1 184 ? 3.226 19.564 -17.905 1.00 60.81 184 LYS A O 1
ATOM 1545 N N . SER A 1 185 ? 3.486 17.529 -18.826 1.00 64.94 185 SER A N 1
ATOM 1546 C CA . SER A 1 185 ? 2.199 16.971 -18.409 1.00 64.94 185 SER A CA 1
ATOM 1547 C C . SER A 1 185 ? 2.312 15.480 -18.110 1.00 64.94 185 SER A C 1
ATOM 1549 O O . SER A 1 185 ? 2.931 14.718 -18.852 1.00 64.94 185 SER A O 1
ATOM 1551 N N . TRP A 1 186 ? 1.669 15.062 -17.022 1.00 67.06 186 TRP A N 1
ATOM 1552 C CA . TRP A 1 186 ? 1.646 13.672 -16.575 1.00 67.06 186 TRP A CA 1
ATOM 1553 C C . TRP A 1 186 ? 0.797 12.776 -17.477 1.00 67.06 186 TRP A C 1
ATOM 1555 O O . TRP A 1 186 ? 1.186 11.654 -17.793 1.00 67.06 186 TRP A O 1
ATOM 1565 N N . SER A 1 187 ? -0.353 13.281 -17.926 1.00 69.81 187 SER A N 1
ATOM 1566 C CA . SER A 1 187 ? -1.316 12.509 -18.720 1.00 69.81 187 SER A CA 1
ATOM 1567 C C . SER A 1 187 ? -0.808 12.158 -20.117 1.00 69.81 187 SER A C 1
ATOM 1569 O O . SER A 1 187 ? -1.366 11.275 -20.757 1.00 69.81 187 SER A O 1
ATOM 1571 N N . GLU A 1 188 ? 0.227 12.848 -20.599 1.00 74.44 188 GLU A N 1
ATOM 1572 C CA . GLU A 1 188 ? 0.813 12.607 -21.921 1.00 74.44 188 GLU A CA 1
ATOM 1573 C C . GLU A 1 188 ? 1.866 11.498 -21.902 1.00 74.44 188 GLU A C 1
ATOM 1575 O O . GLU A 1 188 ? 2.025 10.780 -22.887 1.00 74.44 188 GLU A O 1
ATOM 1580 N N . LYS A 1 189 ? 2.602 11.368 -20.793 1.00 81.50 189 LYS A N 1
ATOM 1581 C CA . LYS A 1 189 ? 3.775 10.487 -20.699 1.00 81.50 189 LYS A CA 1
ATOM 1582 C C . LYS A 1 189 ? 3.535 9.246 -19.857 1.00 81.50 189 LYS A C 1
ATOM 1584 O O . LYS A 1 189 ? 4.301 8.291 -19.962 1.00 81.50 189 LYS A O 1
ATOM 1589 N N . VAL A 1 190 ? 2.483 9.239 -19.040 1.00 83.25 190 VAL A N 1
ATOM 1590 C CA . VAL A 1 190 ? 2.121 8.069 -18.245 1.00 83.25 190 VAL A CA 1
ATOM 1591 C C . VAL A 1 190 ? 0.991 7.304 -18.907 1.00 83.25 190 VAL A C 1
ATOM 1593 O O . VAL A 1 190 ? -0.101 7.824 -19.127 1.00 83.25 190 VAL A O 1
ATOM 1596 N N . LYS A 1 191 ? 1.260 6.031 -19.183 1.00 89.50 191 LYS A N 1
ATOM 1597 C CA . LYS A 1 191 ? 0.294 5.058 -19.680 1.00 89.50 191 LYS A CA 1
ATOM 1598 C C . LYS A 1 191 ? -0.165 4.187 -18.505 1.00 89.50 191 LYS A C 1
ATOM 1600 O O . LYS A 1 191 ? 0.545 3.249 -18.132 1.00 89.50 191 LYS A O 1
ATOM 1605 N N . PRO A 1 192 ? -1.307 4.496 -17.863 1.00 89.31 192 PRO A N 1
ATOM 1606 C CA . PRO A 1 192 ? -1.797 3.699 -16.748 1.00 89.31 192 PRO A CA 1
ATOM 1607 C C . PRO A 1 192 ? -2.290 2.331 -17.226 1.00 89.31 192 PRO A C 1
ATOM 1609 O O . PRO A 1 192 ? -2.844 2.196 -18.320 1.00 89.31 192 PRO A O 1
ATOM 1612 N N . ILE A 1 193 ? -2.180 1.321 -16.364 1.00 92.94 193 ILE A N 1
ATOM 1613 C CA . ILE A 1 193 ? -2.795 0.021 -16.627 1.00 92.94 193 ILE A CA 1
ATOM 1614 C C . ILE A 1 193 ? -4.304 0.147 -16.412 1.00 92.94 193 ILE A C 1
ATOM 1616 O O . ILE A 1 193 ? -4.778 0.358 -15.295 1.00 92.94 193 ILE A O 1
ATOM 1620 N N . THR A 1 194 ? -5.080 0.038 -17.487 1.00 92.31 194 THR A N 1
ATOM 1621 C CA . THR A 1 194 ? -6.543 0.185 -17.410 1.00 92.31 194 THR A CA 1
ATOM 1622 C C . THR A 1 194 ? -7.193 -0.934 -16.587 1.00 92.31 194 THR A C 1
ATOM 1624 O O . THR A 1 194 ? -6.676 -2.049 -16.502 1.00 92.31 194 THR A O 1
ATOM 1627 N N . PHE A 1 195 ? -8.363 -0.663 -15.997 1.00 93.56 195 PHE A N 1
ATOM 1628 C CA . PHE A 1 195 ? -9.037 -1.587 -15.072 1.00 93.56 195 PHE A CA 1
ATOM 1629 C C . PHE A 1 195 ? -9.350 -2.972 -15.659 1.00 93.56 195 PHE A C 1
ATOM 1631 O O . PHE A 1 195 ? -9.361 -3.946 -14.915 1.00 93.56 195 PHE A O 1
ATOM 1638 N N . LYS A 1 196 ? -9.520 -3.106 -16.983 1.00 94.88 196 LYS A N 1
ATOM 1639 C CA . LYS A 1 196 ? -9.725 -4.417 -17.639 1.00 94.88 196 LYS A CA 1
ATOM 1640 C C . LYS A 1 196 ? -8.517 -5.365 -17.509 1.00 94.88 196 LYS A C 1
ATOM 1642 O O . LYS A 1 196 ? -8.652 -6.586 -17.629 1.00 94.88 196 LYS A O 1
ATOM 1647 N N . TYR A 1 197 ? -7.329 -4.820 -17.250 1.00 95.44 197 TYR A N 1
ATOM 1648 C CA . TYR A 1 197 ? -6.101 -5.587 -17.036 1.00 95.44 197 TYR A CA 1
ATOM 1649 C C . TYR A 1 197 ? -5.782 -5.810 -15.556 1.00 95.44 197 TYR A C 1
ATOM 1651 O O . TYR A 1 197 ? -4.754 -6.399 -15.242 1.00 95.44 197 TYR A O 1
ATOM 1659 N N . GLN A 1 198 ? -6.649 -5.379 -14.643 1.00 95.44 198 GLN A N 1
ATOM 1660 C CA . GLN A 1 198 ? -6.410 -5.482 -13.211 1.00 95.44 198 GLN A CA 1
ATOM 1661 C C . GLN A 1 198 ? -7.337 -6.505 -12.557 1.00 95.44 198 GLN A C 1
ATOM 1663 O O . GLN A 1 198 ? -8.489 -6.676 -12.951 1.00 95.44 198 GLN A O 1
ATOM 1668 N N . LEU A 1 199 ? -6.821 -7.184 -11.536 1.00 95.69 199 LEU A N 1
ATOM 1669 C CA . LEU A 1 199 ? -7.577 -8.058 -10.653 1.00 95.69 199 LEU A CA 1
ATOM 1670 C C . LEU A 1 199 ? -7.806 -7.351 -9.312 1.00 95.69 199 LEU A C 1
ATOM 1672 O O . LEU A 1 199 ? -6.909 -7.282 -8.468 1.00 95.69 199 LEU A O 1
ATOM 1676 N N . PHE A 1 200 ? -9.024 -6.845 -9.122 1.00 91.25 200 PHE A N 1
ATOM 1677 C CA . PHE A 1 200 ? -9.459 -6.235 -7.869 1.00 91.25 200 PHE A CA 1
ATOM 1678 C C . PHE A 1 200 ? -10.047 -7.301 -6.944 1.00 91.25 200 PHE A C 1
ATOM 1680 O O . PHE A 1 200 ? -11.153 -7.793 -7.147 1.00 91.25 200 PHE A O 1
ATOM 1687 N N . GLU A 1 201 ? -9.289 -7.649 -5.912 1.00 91.75 201 GLU A N 1
ATOM 1688 C CA . GLU A 1 201 ? -9.691 -8.567 -4.846 1.00 91.75 201 GLU A CA 1
ATOM 1689 C C . GLU A 1 201 ? -9.503 -7.874 -3.500 1.00 91.75 201 GLU A C 1
ATOM 1691 O O . GLU A 1 201 ? -8.655 -6.983 -3.369 1.00 91.75 201 GLU A O 1
ATOM 1696 N N . TYR A 1 202 ? -10.240 -8.322 -2.481 1.00 91.88 202 TYR A N 1
ATOM 1697 C CA . TYR A 1 202 ? -10.015 -7.860 -1.116 1.00 91.88 202 TYR A CA 1
ATOM 1698 C C . TYR A 1 202 ? -8.540 -8.002 -0.733 1.00 91.88 202 TYR A C 1
ATOM 1700 O O . TYR A 1 202 ? -7.897 -9.028 -0.971 1.00 91.88 202 TYR A O 1
ATOM 1708 N N . LEU A 1 203 ? -7.991 -6.945 -0.141 1.00 92.56 203 LEU A N 1
ATOM 1709 C CA . LEU A 1 203 ? -6.683 -7.015 0.486 1.00 92.56 203 LEU A CA 1
ATOM 1710 C C . LEU A 1 203 ? -6.827 -7.805 1.782 1.00 92.56 203 LEU A C 1
ATOM 1712 O O . LEU A 1 203 ? -7.571 -7.409 2.678 1.00 92.56 203 LEU A O 1
ATOM 1716 N N . LEU A 1 204 ? -6.128 -8.931 1.858 1.00 95.44 204 LEU A N 1
ATOM 1717 C CA . LEU A 1 204 ? -6.078 -9.764 3.050 1.00 95.44 204 LEU A CA 1
ATOM 1718 C C . LEU A 1 204 ? -4.736 -9.556 3.750 1.00 95.44 204 LEU A C 1
ATOM 1720 O O . LEU A 1 204 ? -3.729 -9.358 3.064 1.00 95.44 204 LEU A O 1
ATOM 1724 N N . PRO A 1 205 ? -4.703 -9.605 5.091 1.00 96.56 205 PRO A N 1
ATOM 1725 C CA . PRO A 1 205 ? -3.438 -9.620 5.808 1.00 96.56 205 PRO A CA 1
ATOM 1726 C C . PRO A 1 205 ? -2.618 -10.857 5.426 1.00 96.56 205 PRO A C 1
ATOM 1728 O O . PRO A 1 205 ? -3.165 -11.927 5.143 1.00 96.56 205 PRO A O 1
ATOM 1731 N N . THR A 1 206 ? -1.296 -10.742 5.470 1.00 95.81 206 THR A N 1
ATOM 1732 C CA . THR A 1 206 ? -0.418 -11.909 5.406 1.00 95.81 206 THR A CA 1
ATOM 1733 C C . THR A 1 206 ? -0.526 -12.717 6.701 1.00 95.81 206 THR A C 1
ATOM 1735 O O . THR A 1 206 ? -0.906 -12.202 7.757 1.00 95.81 206 THR A O 1
ATOM 1738 N N . GLY A 1 207 ? -0.103 -13.986 6.671 1.00 95.50 207 GLY A N 1
ATOM 1739 C CA . GLY A 1 207 ? -0.045 -14.806 7.887 1.00 95.50 207 GLY A CA 1
ATOM 1740 C C . GLY A 1 207 ? 0.854 -14.210 8.981 1.00 95.50 207 GLY A C 1
ATOM 1741 O O . GLY A 1 207 ? 0.611 -14.427 10.168 1.00 95.50 207 GLY A O 1
ATOM 1742 N N . ASN A 1 208 ? 1.870 -13.421 8.612 1.00 94.81 208 ASN A N 1
ATOM 1743 C CA . ASN A 1 208 ? 2.711 -12.707 9.573 1.00 94.81 208 ASN A CA 1
ATOM 1744 C C . ASN A 1 208 ? 1.984 -11.502 10.183 1.00 94.81 208 ASN A C 1
ATOM 1746 O O . ASN A 1 208 ? 2.094 -11.294 11.393 1.00 94.81 208 ASN A O 1
ATOM 1750 N N . GLY A 1 209 ? 1.219 -10.756 9.382 1.00 95.50 209 GLY A N 1
ATOM 1751 C CA . GLY A 1 209 ? 0.348 -9.675 9.846 1.00 95.50 209 GLY A CA 1
ATOM 1752 C C . GLY A 1 209 ? -0.701 -10.171 10.833 1.00 95.50 209 GLY A C 1
ATOM 1753 O O . GLY A 1 209 ? -0.827 -9.617 11.925 1.00 95.50 209 GLY A O 1
ATOM 1754 N N . GLU A 1 210 ? -1.373 -11.282 10.520 1.00 96.44 210 GLU A N 1
ATOM 1755 C CA . GLU A 1 210 ? -2.344 -11.905 11.428 1.00 96.44 210 GLU A CA 1
ATOM 1756 C C . GLU A 1 210 ? -1.702 -12.355 12.743 1.00 96.44 210 GLU A C 1
ATOM 1758 O O . GLU A 1 210 ? -2.214 -12.052 13.822 1.00 96.44 210 GLU A O 1
ATOM 1763 N N . LYS A 1 211 ? -0.551 -13.037 12.680 1.00 96.19 211 LYS A N 1
ATOM 1764 C CA . LYS A 1 211 ? 0.195 -13.449 13.879 1.00 96.19 211 LYS A CA 1
ATOM 1765 C C . LYS A 1 211 ? 0.629 -12.251 14.718 1.00 96.19 211 LYS A C 1
ATOM 1767 O O . LYS A 1 211 ? 0.555 -12.316 15.941 1.00 96.19 211 LYS A O 1
ATOM 1772 N N . ALA A 1 212 ? 1.102 -11.176 14.088 1.00 96.38 212 ALA A N 1
ATOM 1773 C CA . ALA A 1 212 ? 1.516 -9.967 14.790 1.00 96.38 212 ALA A CA 1
ATOM 1774 C C . ALA A 1 212 ? 0.323 -9.268 15.455 1.00 96.38 212 ALA A C 1
ATOM 1776 O O . ALA A 1 212 ? 0.418 -8.890 16.620 1.00 96.38 212 ALA A O 1
ATOM 1777 N N . PHE A 1 213 ? -0.811 -9.172 14.760 1.00 97.25 213 PHE A N 1
ATOM 1778 C CA . PHE A 1 213 ? -2.036 -8.598 15.306 1.00 97.25 213 PHE A CA 1
ATOM 1779 C C . PHE A 1 213 ? -2.592 -9.417 16.482 1.00 97.25 213 PHE A C 1
ATOM 1781 O O . PHE A 1 213 ? -2.926 -8.860 17.522 1.00 97.25 213 PHE A O 1
ATOM 1788 N N . ASN A 1 214 ? -2.608 -10.748 16.384 1.00 95.56 214 ASN A N 1
ATOM 1789 C CA . ASN A 1 214 ? -3.090 -11.620 17.463 1.00 95.56 214 ASN A CA 1
ATOM 1790 C C . ASN A 1 214 ? -2.243 -11.550 18.747 1.00 95.56 214 ASN A C 1
ATOM 1792 O O . ASN A 1 214 ? -2.720 -11.940 19.806 1.00 95.56 214 ASN A O 1
ATOM 1796 N N . LYS A 1 215 ? -0.996 -11.063 18.677 1.00 95.94 215 LYS A N 1
ATOM 1797 C CA . LYS A 1 215 ? -0.164 -10.836 19.873 1.00 95.94 215 LYS A CA 1
ATOM 1798 C C . LYS A 1 215 ? -0.585 -9.600 20.666 1.00 95.94 215 LYS A C 1
ATOM 1800 O O . LYS A 1 215 ? -0.324 -9.548 21.861 1.00 95.94 215 LYS A O 1
ATOM 1805 N N . ILE A 1 216 ? -1.186 -8.612 20.003 1.00 95.44 216 ILE A N 1
ATOM 1806 C CA . ILE A 1 216 ? -1.608 -7.345 20.620 1.00 95.44 216 ILE A CA 1
ATOM 1807 C C . ILE A 1 216 ? -3.117 -7.292 20.871 1.00 95.44 216 ILE A C 1
ATOM 1809 O O . ILE A 1 216 ? -3.568 -6.571 21.754 1.00 95.44 216 ILE A O 1
ATOM 1813 N N . PHE A 1 217 ? -3.902 -8.072 20.127 1.00 95.00 217 PHE A N 1
ATOM 1814 C CA . PHE A 1 217 ? -5.348 -8.147 20.267 1.00 95.00 217 PHE A CA 1
ATOM 1815 C C . PHE A 1 217 ? -5.767 -9.438 20.973 1.00 95.00 217 PHE A C 1
ATOM 1817 O O . PHE A 1 217 ? -5.684 -10.528 20.408 1.00 95.00 217 PHE A O 1
ATOM 1824 N N . ASN A 1 218 ? -6.258 -9.295 22.203 1.00 85.00 218 ASN A N 1
ATOM 1825 C CA . ASN A 1 218 ? -6.796 -10.377 23.033 1.00 85.00 218 ASN A CA 1
ATOM 1826 C C . ASN A 1 218 ? -8.336 -10.463 22.990 1.00 85.00 218 ASN A C 1
ATOM 1828 O O . ASN A 1 218 ? -8.924 -11.360 23.597 1.00 85.00 218 ASN A O 1
ATOM 1832 N N . GLY A 1 219 ? -8.992 -9.523 22.305 1.00 79.00 219 GLY A N 1
ATOM 1833 C CA . GLY A 1 219 ? -10.442 -9.419 22.246 1.00 79.00 219 GLY A CA 1
ATOM 1834 C C . GLY A 1 219 ? -11.091 -10.413 21.284 1.00 79.00 219 GLY A C 1
ATOM 1835 O O . GLY A 1 2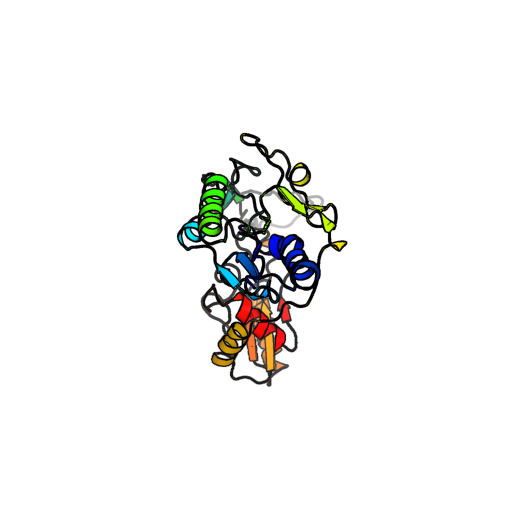19 ? -10.451 -11.020 20.423 1.00 79.00 219 GLY A O 1
ATOM 1836 N N . LYS A 1 220 ? -12.412 -10.559 21.422 1.00 76.00 220 LYS A N 1
ATOM 1837 C CA . LYS A 1 220 ? -13.230 -11.357 20.495 1.00 76.00 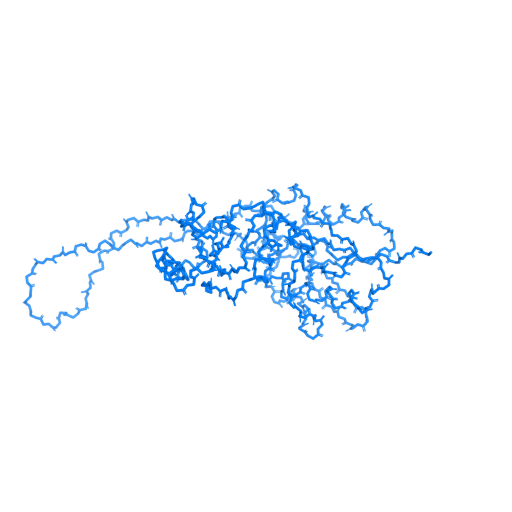220 LYS A CA 1
ATOM 1838 C C . LYS A 1 220 ? -13.811 -10.517 19.360 1.00 76.00 220 LYS A C 1
ATOM 1840 O O . LYS A 1 220 ? -13.841 -10.993 18.233 1.00 76.00 220 LYS A O 1
ATOM 1845 N N . ASN A 1 221 ? -14.207 -9.273 19.641 1.00 93.75 221 ASN A N 1
ATOM 1846 C CA . ASN A 1 221 ? -14.834 -8.388 18.662 1.00 93.75 221 ASN A CA 1
ATOM 1847 C C . ASN A 1 221 ? -14.139 -7.025 18.608 1.00 93.75 221 ASN A C 1
ATOM 1849 O O . ASN A 1 221 ? -13.714 -6.503 19.643 1.00 93.75 221 ASN A O 1
ATOM 1853 N N . LEU A 1 222 ? -14.055 -6.448 17.408 1.00 97.94 222 LEU A N 1
ATOM 1854 C CA . LEU A 1 222 ? -13.355 -5.192 17.157 1.00 97.94 222 LEU A CA 1
ATOM 1855 C C . LEU A 1 222 ? -14.231 -4.202 16.381 1.00 97.94 222 LEU A C 1
ATOM 1857 O O . LEU A 1 222 ? -15.052 -4.595 15.552 1.00 97.94 222 LEU A O 1
ATOM 1861 N N . ILE A 1 223 ? -14.042 -2.913 16.642 1.00 98.31 223 ILE A N 1
ATOM 1862 C CA . ILE A 1 223 ? -14.483 -1.821 15.768 1.00 98.31 223 ILE A CA 1
ATOM 1863 C C . ILE A 1 223 ? -13.250 -0.982 15.445 1.00 98.31 223 ILE A C 1
ATOM 1865 O O . ILE A 1 223 ? -12.524 -0.572 16.350 1.00 98.31 223 ILE A O 1
ATOM 1869 N N . SER A 1 224 ? -13.010 -0.710 14.165 1.00 98.44 224 SER A N 1
ATOM 1870 C CA . SER A 1 224 ? -11.875 0.111 13.731 1.00 98.44 224 SER A CA 1
ATOM 1871 C C . SER A 1 224 ? -12.287 1.566 13.548 1.00 98.44 224 SER A C 1
ATOM 1873 O O . SER A 1 224 ? -13.272 1.862 12.875 1.00 98.44 224 SER A O 1
ATOM 1875 N N . VAL A 1 225 ? -11.497 2.491 14.082 1.00 98.38 225 VAL A N 1
ATOM 1876 C CA . VAL A 1 225 ? -11.666 3.930 13.867 1.00 98.38 225 VAL A CA 1
ATOM 1877 C C . VAL A 1 225 ? -10.395 4.488 13.238 1.00 98.38 225 VAL A C 1
ATOM 1879 O O . VAL A 1 225 ? -9.302 4.254 13.743 1.00 98.38 225 VAL A O 1
ATOM 1882 N N . PHE A 1 226 ? -10.544 5.246 12.153 1.00 97.25 226 PHE A N 1
ATOM 1883 C CA . PHE A 1 226 ? -9.475 5.974 11.470 1.00 97.25 226 PHE A CA 1
ATOM 1884 C C . PHE A 1 226 ? -9.664 7.473 11.699 1.00 97.25 226 PHE A C 1
ATOM 1886 O O . PHE A 1 226 ? -10.294 8.145 10.870 1.00 97.25 226 PHE A O 1
ATOM 1893 N N . PRO A 1 227 ? -9.160 8.034 12.811 1.00 96.50 227 PRO A N 1
ATOM 1894 C CA . PRO A 1 227 ? -9.343 9.442 13.106 1.00 96.50 227 PRO A CA 1
ATOM 1895 C C . PRO A 1 227 ? -8.318 10.286 12.347 1.00 96.50 227 PRO A C 1
ATOM 1897 O O . PRO A 1 227 ? -7.437 10.910 12.932 1.00 96.50 227 PRO A O 1
ATOM 1900 N N . ARG A 1 228 ? -8.417 10.264 11.014 1.00 93.00 228 ARG A N 1
ATOM 1901 C CA . ARG A 1 228 ? -7.487 10.909 10.084 1.00 93.00 228 ARG A CA 1
ATOM 1902 C C . ARG A 1 228 ? -7.286 12.385 10.428 1.00 93.00 228 ARG A C 1
ATOM 1904 O O . ARG A 1 228 ? -8.244 13.111 10.701 1.00 93.00 228 ARG A O 1
ATOM 1911 N N . TYR A 1 229 ? -6.036 12.820 10.326 1.00 92.38 229 TYR A N 1
ATOM 1912 C CA . TYR A 1 229 ? -5.632 14.205 10.497 1.00 92.38 229 TYR A CA 1
ATOM 1913 C C . TYR A 1 229 ? -4.617 14.593 9.421 1.00 92.38 229 TYR A C 1
ATOM 1915 O O . TYR A 1 229 ? -3.479 14.137 9.407 1.00 92.38 229 TYR A O 1
ATOM 1923 N N . ARG A 1 230 ? -5.050 15.426 8.477 1.00 85.75 230 ARG A N 1
ATOM 1924 C CA . ARG A 1 230 ? -4.220 15.975 7.406 1.00 85.75 230 ARG A CA 1
ATOM 1925 C C . ARG A 1 230 ? -3.639 17.311 7.857 1.00 85.75 230 ARG A C 1
ATOM 1927 O O . ARG A 1 230 ? -4.391 18.271 8.009 1.00 85.75 230 ARG A O 1
ATOM 1934 N N . GLN A 1 231 ? -2.329 17.376 8.054 1.00 78.50 231 GLN A N 1
ATOM 1935 C CA . GLN A 1 231 ? -1.652 18.623 8.427 1.00 78.50 231 GLN A CA 1
ATOM 1936 C C . GLN A 1 231 ? -1.480 19.557 7.226 1.00 78.50 231 GLN A C 1
ATOM 1938 O O . GLN A 1 231 ? -1.749 20.749 7.322 1.00 78.50 231 GLN A O 1
ATOM 1943 N N . ILE A 1 232 ? -1.084 18.984 6.086 1.00 70.88 232 ILE A N 1
ATOM 1944 C CA . ILE A 1 232 ? -0.636 19.742 4.916 1.00 70.88 232 ILE A CA 1
ATOM 1945 C C . ILE A 1 232 ? -1.732 19.819 3.846 1.00 70.88 232 ILE A C 1
ATOM 1947 O O . ILE A 1 232 ? -2.339 20.861 3.615 1.00 70.88 232 ILE A O 1
ATOM 1951 N N . ARG A 1 233 ? -2.031 18.696 3.179 1.00 68.31 233 ARG A N 1
ATOM 1952 C CA . ARG A 1 233 ? -2.985 18.679 2.062 1.00 68.31 233 ARG A CA 1
ATOM 1953 C C . ARG A 1 233 ? -4.409 18.497 2.567 1.00 68.31 233 ARG A C 1
ATOM 1955 O O . ARG A 1 233 ? -4.757 17.429 3.067 1.00 68.31 233 ARG A O 1
ATOM 1962 N N . ARG A 1 234 ? -5.266 19.487 2.309 1.00 77.44 234 ARG A N 1
ATOM 1963 C CA . ARG A 1 234 ? -6.713 19.451 2.598 1.00 77.44 234 ARG A CA 1
ATOM 1964 C C . ARG A 1 234 ? -7.068 19.326 4.092 1.00 77.44 234 ARG A C 1
ATOM 1966 O O . ARG A 1 234 ? -7.857 18.448 4.452 1.00 77.44 234 ARG A O 1
ATOM 1973 N N . PRO A 1 235 ? -6.536 20.192 4.975 1.00 81.44 235 PRO A N 1
ATOM 1974 C CA . PRO A 1 235 ? -6.931 20.204 6.385 1.00 81.44 235 PRO A CA 1
ATOM 1975 C C . PRO A 1 235 ? -8.428 20.507 6.572 1.00 81.44 235 PRO A C 1
ATOM 1977 O O . PRO A 1 235 ? -9.005 20.115 7.583 1.00 81.44 235 PRO A O 1
ATOM 1980 N N . ASP A 1 236 ? -9.083 21.109 5.567 1.00 84.25 236 ASP A N 1
ATOM 1981 C CA . ASP A 1 236 ? -10.541 21.297 5.482 1.00 84.25 236 ASP A CA 1
ATOM 1982 C C . ASP A 1 236 ? -11.339 19.987 5.566 1.00 84.25 236 ASP A C 1
ATOM 1984 O O . ASP A 1 236 ? -12.532 20.005 5.865 1.00 84.25 236 ASP A O 1
ATOM 1988 N N . LYS A 1 237 ? -10.697 18.845 5.297 1.00 85.94 237 LYS A N 1
ATOM 1989 C CA . LYS A 1 237 ? -11.314 17.516 5.358 1.00 85.94 237 LYS A CA 1
ATOM 1990 C C . LYS A 1 237 ? -11.212 16.850 6.725 1.00 85.94 237 LYS A C 1
ATOM 1992 O O . LYS A 1 237 ? -11.797 15.788 6.918 1.00 85.94 237 LYS A O 1
ATOM 1997 N N . ASN A 1 238 ? -10.513 17.457 7.679 1.00 91.62 238 ASN A N 1
ATOM 1998 C CA . ASN A 1 238 ? -10.371 16.878 9.005 1.00 91.62 238 ASN A CA 1
ATOM 1999 C C . ASN A 1 238 ? -11.651 17.041 9.820 1.00 91.62 238 ASN A C 1
ATOM 2001 O O . ASN A 1 238 ? -12.244 18.118 9.887 1.00 91.62 238 ASN A O 1
ATOM 2005 N N . TRP A 1 239 ? -12.030 15.984 10.531 1.00 95.12 239 TRP A N 1
ATOM 2006 C CA . TRP A 1 239 ? -12.931 16.136 11.666 1.00 95.12 239 TRP A CA 1
ATOM 2007 C C . TRP A 1 239 ? -12.161 16.666 12.886 1.00 95.12 239 TRP A C 1
ATOM 2009 O O . TRP A 1 239 ? -11.012 16.261 13.100 1.00 95.12 239 TRP A O 1
ATOM 2019 N N . PRO A 1 240 ? -12.780 17.544 13.702 1.00 94.75 240 PRO A N 1
ATOM 2020 C CA . PRO A 1 240 ? -12.227 17.929 14.996 1.00 94.75 240 PRO A CA 1
ATOM 2021 C C . PRO A 1 240 ? -11.973 16.708 15.886 1.00 94.75 240 PRO A C 1
ATOM 2023 O O . PRO A 1 240 ? -12.771 15.763 15.885 1.00 94.75 240 PRO A O 1
ATOM 2026 N N . LYS A 1 241 ? -10.886 16.739 16.664 1.00 95.88 241 LYS A N 1
ATOM 2027 C CA . LYS A 1 241 ? -10.472 15.636 17.548 1.00 95.88 241 LYS A CA 1
ATOM 2028 C C . LYS A 1 241 ? -11.574 15.275 18.545 1.00 95.88 241 LYS A C 1
ATOM 2030 O O . LYS A 1 241 ? -11.833 14.101 18.791 1.00 95.88 241 LYS A O 1
ATOM 2035 N N . GLU A 1 242 ? -12.280 16.278 19.055 1.00 97.19 242 GLU A N 1
ATOM 2036 C CA . GLU A 1 242 ? -13.353 16.156 20.044 1.00 97.19 242 GLU A CA 1
ATOM 2037 C C . GLU A 1 242 ? -14.525 15.335 19.495 1.00 97.19 242 GLU A C 1
ATOM 2039 O O . GLU A 1 242 ? -15.104 14.525 20.214 1.00 97.19 242 GLU A O 1
ATOM 2044 N N . LYS A 1 243 ? -14.826 15.456 18.192 1.00 97.06 243 LYS A N 1
ATOM 2045 C CA . LYS A 1 243 ? -15.864 14.634 17.551 1.00 97.06 243 LYS A CA 1
ATOM 2046 C C . LYS A 1 243 ? -15.483 13.159 17.514 1.00 97.06 243 LYS A C 1
ATOM 2048 O O . LYS A 1 243 ? -16.361 12.309 17.646 1.00 97.06 243 LYS A O 1
ATOM 2053 N N . TYR A 1 244 ? -14.196 12.848 17.346 1.00 97.81 244 TYR A N 1
ATOM 2054 C CA . TYR A 1 244 ? -13.719 11.471 17.440 1.00 97.81 244 TYR A CA 1
ATOM 2055 C C . TYR A 1 244 ? -13.775 10.951 18.875 1.00 97.81 244 TYR A C 1
ATOM 2057 O O . TYR A 1 244 ? -14.213 9.824 19.065 1.00 97.81 244 TYR A O 1
ATOM 2065 N N . VAL A 1 245 ? -13.417 11.760 19.879 1.00 98.06 245 VAL A N 1
ATOM 2066 C CA . VAL A 1 245 ? -13.575 11.384 21.299 1.00 98.06 245 VAL A CA 1
ATOM 2067 C C . VAL A 1 245 ? -15.038 11.058 21.613 1.00 98.06 245 VAL A C 1
ATOM 2069 O O . VAL A 1 245 ? -15.332 9.997 22.162 1.00 98.06 245 VAL A O 1
ATOM 2072 N N . ASP A 1 246 ? -15.968 11.921 21.196 1.00 98.12 246 ASP A N 1
ATOM 2073 C CA . ASP A 1 246 ? -17.402 11.697 21.382 1.00 98.12 246 ASP A CA 1
ATOM 2074 C C . ASP A 1 246 ? -17.913 10.449 20.655 1.00 98.12 246 ASP A C 1
ATOM 2076 O O . ASP A 1 246 ? -18.729 9.707 21.205 1.00 98.12 246 ASP A O 1
ATOM 2080 N N . LEU A 1 247 ? -17.450 10.209 19.424 1.00 98.06 247 LEU A N 1
ATOM 2081 C CA . LEU A 1 247 ? -17.766 8.996 18.672 1.00 98.06 247 LEU A CA 1
ATOM 2082 C C . LEU A 1 247 ? -17.269 7.751 19.411 1.00 98.06 247 LEU A C 1
ATOM 2084 O O . LEU A 1 247 ? -18.040 6.815 19.592 1.00 98.06 247 LEU A O 1
ATOM 2088 N N . ILE A 1 248 ? -16.006 7.746 19.838 1.00 98.38 248 ILE A N 1
ATOM 2089 C CA . ILE A 1 248 ? -15.369 6.606 20.505 1.00 98.38 248 ILE A CA 1
ATOM 2090 C C . ILE A 1 248 ? -16.112 6.265 21.795 1.00 98.38 248 ILE A C 1
ATOM 2092 O O . ILE A 1 248 ? -16.497 5.112 21.966 1.00 98.38 248 ILE A O 1
ATOM 2096 N N . ARG A 1 249 ? -16.430 7.262 22.630 1.00 98.31 249 ARG A N 1
ATOM 2097 C CA . ARG A 1 249 ? -17.242 7.061 23.839 1.00 98.31 249 ARG A CA 1
ATOM 2098 C C . ARG A 1 249 ? -18.596 6.426 23.516 1.00 98.31 249 ARG A C 1
ATOM 2100 O O . ARG A 1 249 ? -18.953 5.405 24.088 1.00 98.31 249 ARG A O 1
ATOM 2107 N N . LYS A 1 250 ? -19.328 6.971 22.536 1.00 98.38 250 LYS A N 1
ATOM 2108 C CA . LYS A 1 250 ? -20.629 6.414 22.117 1.00 98.38 250 LYS A CA 1
ATOM 2109 C C . LYS A 1 250 ? -20.516 4.982 21.592 1.00 98.38 250 LYS A C 1
ATOM 2111 O O . LYS A 1 250 ? -21.449 4.199 21.760 1.00 98.38 250 LYS A O 1
ATOM 2116 N N . LEU A 1 251 ? -19.413 4.646 20.923 1.00 97.94 251 LEU A N 1
ATOM 2117 C CA . LEU A 1 251 ? -19.146 3.286 20.462 1.00 97.94 251 LEU A CA 1
ATOM 2118 C C . LEU A 1 251 ? -18.857 2.349 21.636 1.00 97.94 251 LEU A C 1
ATOM 2120 O O . LEU A 1 251 ? -19.422 1.263 21.660 1.00 97.94 251 LEU A O 1
ATOM 2124 N N . GLN A 1 252 ? -18.053 2.771 22.613 1.00 96.75 252 GLN A N 1
ATOM 2125 C CA . GLN A 1 252 ? -17.782 1.996 23.829 1.00 96.75 252 GLN A CA 1
ATOM 2126 C C . GLN A 1 252 ? -19.068 1.732 24.626 1.00 96.75 252 GLN A C 1
ATOM 2128 O O . GLN A 1 252 ? -19.325 0.589 25.000 1.00 96.75 252 GLN A O 1
ATOM 2133 N N . ASP A 1 253 ? -19.919 2.749 24.795 1.00 97.75 253 ASP A N 1
ATOM 2134 C CA . ASP A 1 253 ? -21.198 2.621 25.505 1.00 97.75 253 ASP A CA 1
ATOM 2135 C C . ASP A 1 253 ? -22.156 1.659 24.783 1.00 97.75 253 ASP A C 1
ATOM 2137 O O . ASP A 1 253 ? -22.776 0.788 25.393 1.00 97.75 253 ASP A O 1
ATOM 2141 N N . LYS A 1 254 ? -22.288 1.808 23.458 1.00 98.06 254 LYS A N 1
ATOM 2142 C CA . LYS A 1 254 ? -23.237 1.027 22.650 1.00 98.06 254 LYS A CA 1
ATOM 2143 C C . LYS A 1 254 ? -22.759 -0.399 22.372 1.00 98.06 254 LYS A C 1
ATOM 2145 O O . LYS A 1 254 ? -23.584 -1.295 22.202 1.00 98.06 254 LYS A O 1
ATOM 2150 N N . PHE A 1 255 ? -21.451 -0.606 22.289 1.00 96.56 255 PHE A N 1
ATOM 2151 C CA . PHE A 1 255 ? -20.822 -1.873 21.928 1.00 96.56 255 PHE A CA 1
ATOM 2152 C C . PHE A 1 255 ? -19.877 -2.336 23.043 1.00 96.56 255 PHE A C 1
ATOM 2154 O O . PHE A 1 255 ? -18.713 -2.628 22.794 1.00 96.56 255 PHE A O 1
ATOM 2161 N N . SER A 1 256 ? -20.385 -2.458 24.271 1.00 94.00 256 SER A N 1
ATOM 2162 C CA . SER A 1 256 ? -19.591 -2.804 25.465 1.00 94.00 256 SER A CA 1
ATOM 2163 C C . SER A 1 256 ? -18.836 -4.143 25.386 1.00 94.00 256 SER A C 1
ATOM 2165 O O . SER A 1 256 ? -17.869 -4.354 26.111 1.00 94.00 256 SER A O 1
ATOM 2167 N N . GLY A 1 257 ? -19.239 -5.050 24.487 1.00 94.62 257 GLY A N 1
ATOM 2168 C CA . GLY A 1 257 ? -18.529 -6.301 24.183 1.00 94.62 257 GLY A CA 1
ATOM 2169 C C . GLY A 1 257 ? -17.467 -6.202 23.076 1.00 94.62 257 GLY A C 1
ATOM 2170 O O . GLY A 1 257 ? -16.987 -7.239 22.607 1.00 94.62 257 GLY A O 1
ATOM 2171 N N . TYR A 1 258 ? -17.150 -4.993 22.604 1.00 96.88 258 TYR A N 1
ATOM 2172 C CA . TYR A 1 258 ? -16.203 -4.723 21.522 1.00 96.88 258 TYR A CA 1
ATOM 2173 C C . TYR A 1 258 ? -15.047 -3.867 22.026 1.00 96.88 258 TYR A C 1
ATOM 2175 O O . TYR A 1 258 ? -15.236 -2.918 22.782 1.00 96.88 258 TYR A O 1
ATOM 2183 N N . GLN A 1 259 ? -13.843 -4.162 21.542 1.00 96.81 259 GLN A N 1
ATOM 2184 C CA . GLN A 1 259 ? -12.703 -3.271 21.707 1.00 96.81 259 GLN A CA 1
ATOM 2185 C C . GLN A 1 259 ? -12.642 -2.302 20.521 1.00 96.81 259 GLN A C 1
ATOM 2187 O O . GLN A 1 259 ? -12.818 -2.701 19.367 1.00 96.81 259 GLN A O 1
ATOM 2192 N N . ILE A 1 260 ? -12.383 -1.025 20.791 1.00 97.81 260 ILE A N 1
ATOM 2193 C CA . ILE A 1 260 ? -12.205 -0.019 19.740 1.00 97.81 260 ILE A CA 1
ATOM 2194 C C . ILE A 1 260 ? -10.719 0.059 19.398 1.00 97.81 260 ILE A C 1
ATOM 2196 O O . ILE A 1 260 ? -9.907 0.355 20.268 1.00 97.81 260 ILE A O 1
ATOM 2200 N N . ALA A 1 261 ? -10.349 -0.201 18.146 1.00 98.06 261 ALA A N 1
ATOM 2201 C CA . ALA A 1 261 ? -8.989 0.007 17.661 1.00 98.06 261 ALA A CA 1
ATOM 2202 C C . ALA A 1 261 ? -8.865 1.365 16.976 1.00 98.06 261 ALA A C 1
ATOM 2204 O O . ALA A 1 261 ? -9.671 1.701 16.105 1.00 98.06 261 ALA A O 1
ATOM 2205 N N . ILE A 1 262 ? -7.821 2.112 17.326 1.00 98.12 262 ILE A N 1
ATOM 2206 C CA . ILE A 1 262 ? -7.480 3.375 16.676 1.00 98.12 262 ILE A CA 1
ATOM 2207 C C . ILE A 1 262 ? -6.379 3.109 15.654 1.00 98.12 262 ILE A C 1
ATOM 2209 O O . ILE A 1 262 ? -5.273 2.714 16.013 1.00 98.12 262 ILE A O 1
ATOM 2213 N N . LEU A 1 263 ? -6.705 3.288 14.375 1.00 97.69 263 LEU A N 1
ATOM 2214 C CA . LEU A 1 263 ? -5.828 3.010 13.243 1.00 97.69 263 LEU A CA 1
ATOM 2215 C C . LEU A 1 263 ? -5.369 4.314 12.595 1.00 97.69 263 LEU A C 1
ATOM 2217 O O . LEU A 1 263 ? -6.122 5.280 12.469 1.00 97.69 263 LEU A O 1
ATOM 2221 N N . GLY A 1 264 ? -4.135 4.310 12.112 1.00 94.25 264 GLY A N 1
ATOM 2222 C CA . GLY A 1 264 ? -3.562 5.414 11.361 1.00 94.25 264 GLY A CA 1
ATOM 2223 C C . GLY A 1 264 ? -2.047 5.332 11.333 1.00 94.25 264 GLY A C 1
ATOM 2224 O O . GLY A 1 264 ? -1.451 4.389 11.846 1.00 94.25 264 GLY A O 1
ATOM 2225 N N . GLU A 1 265 ? -1.428 6.323 10.716 1.00 91.25 265 GLU A N 1
ATOM 2226 C CA . GLU A 1 265 ? 0.019 6.491 10.700 1.00 91.25 265 GLU A CA 1
ATOM 2227 C C . GLU A 1 265 ? 0.402 7.680 11.590 1.00 91.25 265 GLU A C 1
ATOM 2229 O O . GLU A 1 265 ? -0.295 8.699 11.536 1.00 91.25 265 GLU A O 1
ATOM 2234 N N . PRO A 1 266 ? 1.483 7.585 12.392 1.00 90.25 266 PRO A N 1
ATOM 2235 C CA . PRO A 1 266 ? 2.016 8.729 13.126 1.00 90.25 266 PRO A CA 1
ATOM 2236 C C . PRO A 1 266 ? 2.166 9.968 12.229 1.00 90.25 266 PRO A C 1
ATOM 2238 O O . PRO A 1 266 ? 2.706 9.883 11.131 1.00 90.25 266 PRO A O 1
ATOM 2241 N N . GLY A 1 267 ? 1.645 11.114 12.678 1.00 87.06 267 GLY A N 1
ATOM 2242 C CA . GLY A 1 267 ? 1.604 12.365 11.905 1.00 87.06 267 GLY A CA 1
ATOM 2243 C C . GLY A 1 267 ? 0.416 12.514 10.937 1.00 87.06 267 GLY A C 1
ATOM 2244 O O . GLY A 1 267 ? 0.091 13.633 10.548 1.00 87.06 267 GLY A O 1
ATOM 2245 N N . GLY A 1 268 ? -0.284 11.426 10.591 1.00 89.25 268 GLY A N 1
ATOM 2246 C CA . GLY A 1 268 ? -1.459 11.424 9.699 1.00 89.25 268 GLY A CA 1
ATOM 2247 C C . GLY A 1 268 ? -2.805 11.196 10.401 1.00 89.25 268 GLY A C 1
ATOM 2248 O O . GLY A 1 268 ? -3.838 10.998 9.749 1.00 89.25 268 GLY A O 1
ATOM 2249 N N . VAL A 1 269 ? -2.807 11.167 11.732 1.00 93.50 269 VAL A N 1
ATOM 2250 C CA . VAL A 1 269 ? -3.931 10.736 12.567 1.00 93.50 269 VAL A CA 1
ATOM 2251 C C . VAL A 1 269 ? -3.981 11.557 13.856 1.00 93.50 269 VAL A C 1
ATOM 2253 O O . VAL A 1 269 ? -2.951 11.987 14.374 1.00 93.50 269 VAL A O 1
ATOM 2256 N N . HIS A 1 270 ? -5.179 11.781 14.392 1.00 95.06 270 HIS A N 1
ATOM 2257 C CA . HIS A 1 270 ? -5.329 12.237 15.773 1.00 95.06 270 HIS A CA 1
ATOM 2258 C C . HIS A 1 270 ? -4.837 11.155 16.744 1.00 95.06 270 HIS A C 1
ATOM 2260 O O . HIS A 1 270 ? -4.791 9.982 16.398 1.00 95.06 270 HIS A O 1
ATOM 2266 N N . PHE A 1 271 ? -4.547 11.532 17.991 1.00 95.88 271 PHE A N 1
ATOM 2267 C CA . PHE A 1 271 ? -4.192 10.588 19.068 1.00 95.88 271 PHE A CA 1
ATOM 2268 C C . PHE A 1 271 ? -2.819 9.909 18.941 1.00 95.88 271 PHE A C 1
ATOM 2270 O O . PHE A 1 271 ? -2.572 8.928 19.635 1.00 95.88 271 PHE A O 1
ATOM 2277 N N . MET A 1 272 ? -1.902 10.442 18.123 1.00 93.31 272 MET A N 1
ATOM 2278 C CA . MET A 1 272 ? -0.532 9.909 18.060 1.00 93.31 272 MET A CA 1
ATOM 2279 C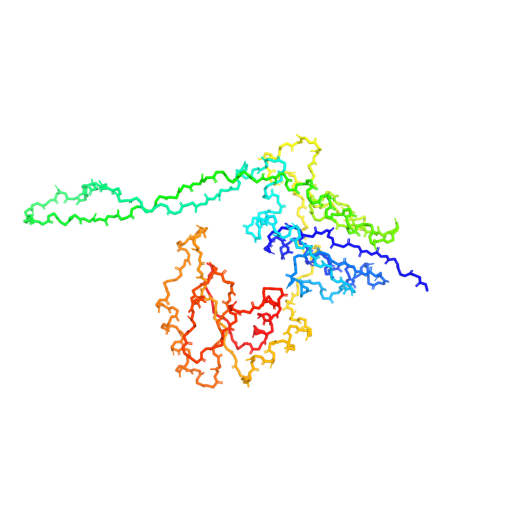 C . MET A 1 272 ? 0.188 9.941 19.420 1.00 93.31 272 MET A C 1
ATOM 2281 O O . MET A 1 272 ? 0.899 8.997 19.745 1.00 93.31 272 MET A O 1
ATOM 2285 N N . ASP A 1 273 ? -0.077 10.964 20.241 1.00 93.12 273 ASP A N 1
ATOM 2286 C CA . ASP A 1 273 ? 0.532 11.142 21.571 1.00 93.12 273 ASP A CA 1
ATOM 2287 C C . ASP A 1 273 ? -0.243 10.443 22.703 1.00 93.12 273 ASP A C 1
ATOM 2289 O O . ASP A 1 273 ? 0.045 10.643 23.882 1.00 93.12 273 ASP A O 1
ATOM 2293 N N . GLY A 1 274 ? -1.279 9.672 22.368 1.00 94.50 274 GLY A N 1
ATOM 2294 C CA . GLY A 1 274 ? -2.117 8.992 23.348 1.00 94.50 274 GLY A CA 1
ATOM 2295 C C . GLY A 1 274 ? -3.533 8.763 22.839 1.00 94.50 274 GLY A C 1
ATOM 2296 O O . GLY A 1 274 ? -4.212 9.694 22.389 1.00 94.50 274 GLY A O 1
ATOM 2297 N N . ILE A 1 275 ? -3.978 7.514 22.947 1.00 97.12 275 ILE A N 1
ATOM 2298 C CA . ILE A 1 275 ? -5.321 7.068 22.576 1.00 97.12 275 ILE A CA 1
ATOM 2299 C C . ILE A 1 275 ? -6.307 7.185 23.749 1.00 97.12 275 ILE A C 1
ATOM 2301 O O . ILE A 1 275 ? -5.884 7.177 24.907 1.00 97.12 275 ILE A O 1
ATOM 2305 N N . PRO A 1 276 ? -7.624 7.285 23.484 1.00 97.19 276 PRO A N 1
ATOM 2306 C CA . PRO A 1 276 ? -8.629 7.228 24.541 1.00 97.19 276 PRO A CA 1
ATOM 2307 C C . PRO A 1 276 ? -8.548 5.929 25.352 1.00 97.19 276 PRO A C 1
ATOM 2309 O O . PRO A 1 276 ? -8.218 4.867 24.818 1.00 97.19 276 PRO A O 1
ATOM 2312 N N . GLU A 1 277 ? -8.881 6.018 26.639 1.00 96.44 277 GLU A N 1
ATOM 2313 C CA . GLU A 1 277 ? -8.842 4.884 27.563 1.00 96.44 277 GLU A CA 1
ATOM 2314 C C . GLU A 1 277 ? -9.686 3.702 27.054 1.00 96.44 277 GLU A C 1
ATOM 2316 O O . GLU A 1 277 ? -10.748 3.873 26.449 1.00 96.44 277 GLU A O 1
ATOM 2321 N N . GLY A 1 278 ? -9.182 2.483 27.262 1.00 94.38 278 GLY A N 1
ATOM 2322 C CA . GLY A 1 278 ? -9.835 1.245 26.829 1.00 94.38 278 GLY A CA 1
ATOM 2323 C C . GLY A 1 278 ? -9.755 0.953 25.324 1.00 94.38 278 GLY A C 1
ATOM 2324 O O . GLY A 1 278 ? -10.253 -0.084 24.883 1.00 94.38 278 GLY A O 1
ATOM 2325 N N . CYS A 1 279 ? -9.134 1.823 24.521 1.00 97.00 279 CYS A N 1
ATOM 2326 C CA . CYS A 1 279 ? -8.900 1.557 23.102 1.00 97.00 279 CYS A CA 1
ATOM 2327 C C . CYS A 1 279 ? -7.615 0.738 22.868 1.00 97.00 279 CYS A C 1
ATOM 2329 O O . CYS A 1 279 ? -6.726 0.671 23.715 1.00 97.00 279 CYS A O 1
ATOM 2331 N N . LEU A 1 280 ? -7.514 0.116 21.693 1.00 97.44 280 LEU A N 1
ATOM 2332 C CA . LEU A 1 280 ? -6.304 -0.535 21.192 1.00 97.44 280 LEU A CA 1
ATOM 2333 C C . LEU A 1 280 ? -5.528 0.438 20.296 1.00 97.44 280 LEU A C 1
ATOM 2335 O O . LEU A 1 280 ? -6.068 0.929 19.302 1.00 97.44 280 LEU A O 1
ATOM 2339 N N . ASP A 1 281 ? -4.261 0.685 20.627 1.00 97.44 281 ASP A N 1
ATOM 2340 C CA . ASP A 1 281 ? -3.380 1.544 19.832 1.00 97.44 281 ASP A CA 1
ATOM 2341 C C . ASP A 1 281 ? -2.791 0.757 18.656 1.00 97.44 281 ASP A C 1
ATOM 2343 O O . ASP A 1 281 ? -1.923 -0.099 18.833 1.00 97.44 281 ASP A O 1
ATOM 2347 N N . LEU A 1 282 ? -3.272 1.047 17.445 1.00 97.56 282 LEU A N 1
ATOM 2348 C CA . LEU A 1 282 ? -2.685 0.558 16.197 1.00 97.56 282 LEU A CA 1
ATOM 2349 C C . LEU A 1 282 ? -2.006 1.681 15.398 1.00 97.56 282 LEU A C 1
ATOM 2351 O O . LEU A 1 282 ? -1.629 1.462 14.247 1.00 97.56 282 LEU A O 1
ATOM 2355 N N . ILE A 1 283 ? -1.831 2.871 15.977 1.00 96.50 283 ILE A N 1
ATOM 2356 C CA . ILE A 1 283 ? -1.055 3.968 15.389 1.00 96.50 283 ILE A CA 1
ATOM 2357 C C . ILE A 1 283 ? 0.433 3.685 15.611 1.00 96.50 283 ILE A C 1
ATOM 2359 O O . ILE A 1 283 ? 1.226 3.632 14.662 1.00 96.50 283 ILE A O 1
ATOM 2363 N N . ASN A 1 284 ? 0.793 3.427 16.869 1.00 95.19 284 ASN A N 1
ATOM 2364 C CA . ASN A 1 284 ? 2.172 3.345 17.349 1.00 95.19 284 ASN A CA 1
ATOM 2365 C C . ASN A 1 284 ? 2.770 1.932 17.237 1.00 95.19 284 ASN A C 1
ATOM 2367 O O . ASN A 1 284 ? 3.492 1.456 18.110 1.00 95.19 284 ASN A O 1
ATOM 2371 N N . ILE A 1 285 ? 2.481 1.252 16.126 1.00 95.19 285 ILE A N 1
ATOM 2372 C CA . ILE A 1 285 ? 3.078 -0.041 15.766 1.00 95.19 285 ILE A CA 1
ATOM 2373 C C . ILE A 1 285 ? 4.205 0.139 14.733 1.00 95.19 285 ILE A C 1
ATOM 2375 O O . ILE A 1 285 ? 4.203 1.132 13.990 1.00 95.19 285 ILE A O 1
ATOM 2379 N N . PRO A 1 286 ? 5.162 -0.811 14.641 1.00 93.38 286 PRO A N 1
ATOM 2380 C CA . PRO A 1 286 ? 6.272 -0.726 13.692 1.00 93.38 286 PRO A CA 1
ATOM 2381 C C . PRO A 1 286 ? 5.794 -0.498 12.252 1.00 93.38 286 PRO A C 1
ATOM 2383 O O . PRO A 1 286 ? 4.956 -1.252 11.751 1.00 93.38 286 PRO A O 1
ATOM 2386 N N . SER A 1 287 ? 6.347 0.513 11.574 1.00 88.12 287 SER A N 1
ATOM 2387 C CA . SER A 1 287 ? 5.901 0.972 10.246 1.00 88.12 287 SER A CA 1
ATOM 2388 C C . SER A 1 287 ? 5.835 -0.155 9.214 1.00 88.12 287 SER A C 1
ATOM 2390 O O . SER A 1 287 ? 4.793 -0.357 8.596 1.00 88.12 287 SER A O 1
ATOM 2392 N N . GLY A 1 288 ? 6.888 -0.972 9.115 1.00 87.94 288 GLY A N 1
ATOM 2393 C CA . GLY A 1 288 ? 6.966 -2.099 8.177 1.00 87.94 288 GLY A CA 1
ATOM 2394 C C . GLY A 1 288 ? 5.981 -3.247 8.440 1.00 87.94 288 GLY A C 1
ATOM 2395 O O . GLY A 1 288 ? 5.921 -4.182 7.651 1.00 87.94 288 GLY A O 1
ATOM 2396 N N . LYS A 1 289 ? 5.214 -3.210 9.537 1.00 92.12 289 LYS A N 1
ATOM 2397 C CA . LYS A 1 289 ? 4.133 -4.170 9.835 1.00 92.12 289 LYS A CA 1
ATOM 2398 C C . LYS A 1 289 ? 2.759 -3.510 9.896 1.00 92.12 289 LYS A C 1
ATOM 2400 O O . LYS A 1 289 ? 1.755 -4.212 9.972 1.00 92.12 289 LYS A O 1
ATOM 2405 N N . ARG A 1 290 ? 2.706 -2.175 9.896 1.00 94.25 290 ARG A N 1
ATOM 2406 C CA . ARG A 1 290 ? 1.509 -1.401 10.222 1.00 94.25 290 ARG A CA 1
ATOM 2407 C C . ARG A 1 290 ? 0.353 -1.716 9.291 1.00 94.25 290 ARG A C 1
ATOM 2409 O O . ARG A 1 290 ? -0.713 -2.083 9.765 1.00 94.25 290 ARG A O 1
ATOM 2416 N N . PHE A 1 291 ? 0.586 -1.615 7.986 1.00 93.44 291 PHE A N 1
ATOM 2417 C CA . PHE A 1 291 ? -0.450 -1.848 6.986 1.00 93.44 291 PHE A CA 1
ATOM 2418 C C . PHE A 1 291 ? -1.030 -3.266 7.084 1.00 93.44 291 PHE A C 1
ATOM 2420 O O . PHE A 1 291 ? -2.242 -3.453 7.110 1.00 93.44 291 PHE A O 1
ATOM 2427 N N . ASP A 1 292 ? -0.161 -4.263 7.229 1.00 95.25 292 ASP A N 1
ATOM 2428 C CA . ASP A 1 292 ? -0.560 -5.664 7.326 1.00 95.25 292 ASP A CA 1
ATOM 2429 C C . ASP A 1 292 ? -1.350 -5.965 8.618 1.00 95.25 292 ASP A C 1
ATOM 2431 O O . ASP A 1 292 ? -2.376 -6.646 8.604 1.00 95.25 292 ASP A O 1
ATOM 2435 N N . ILE A 1 293 ? -0.932 -5.377 9.744 1.00 97.19 293 ILE A N 1
ATOM 2436 C CA . ILE A 1 293 ? -1.671 -5.436 11.015 1.00 97.19 293 ILE A CA 1
ATOM 2437 C C . ILE A 1 293 ? -3.011 -4.694 10.909 1.00 97.19 293 ILE A C 1
ATOM 2439 O O . ILE A 1 293 ? -4.012 -5.163 11.448 1.00 97.19 293 ILE A O 1
ATOM 2443 N N . HIS A 1 294 ? -3.069 -3.562 10.202 1.00 97.25 294 HIS A N 1
ATOM 2444 C CA . HIS A 1 294 ? -4.317 -2.834 9.954 1.00 97.25 294 HIS A CA 1
ATOM 2445 C C . HIS A 1 294 ? -5.298 -3.663 9.129 1.00 97.25 294 HIS A C 1
ATOM 2447 O O . HIS A 1 294 ? -6.477 -3.690 9.467 1.00 97.25 294 HIS A O 1
ATOM 2453 N N . LEU A 1 295 ? -4.833 -4.389 8.107 1.00 96.94 295 LEU A N 1
ATOM 2454 C CA . LEU A 1 295 ? -5.674 -5.334 7.365 1.00 96.94 295 LEU A CA 1
ATOM 2455 C C . LEU A 1 295 ? -6.199 -6.457 8.267 1.00 96.94 295 LEU A C 1
ATOM 2457 O O . LEU A 1 295 ? -7.374 -6.815 8.180 1.00 96.94 295 LEU A O 1
ATOM 2461 N N . ALA A 1 296 ? -5.365 -6.984 9.168 1.00 96.94 296 ALA A N 1
ATOM 2462 C CA . ALA A 1 296 ? -5.788 -8.003 10.127 1.00 96.94 296 ALA A CA 1
ATOM 2463 C C . ALA A 1 296 ? -6.846 -7.472 11.104 1.00 96.94 296 ALA A C 1
ATOM 2465 O O . ALA A 1 296 ? -7.841 -8.152 11.360 1.00 96.94 296 ALA A O 1
ATOM 2466 N N . ALA A 1 297 ? -6.675 -6.242 11.590 1.00 97.44 297 ALA A N 1
ATOM 2467 C CA . ALA A 1 297 ? -7.665 -5.562 12.415 1.00 97.44 297 ALA A CA 1
ATOM 2468 C C . ALA A 1 297 ? -8.979 -5.350 11.650 1.00 97.44 297 ALA A C 1
ATOM 2470 O O . ALA A 1 297 ? -10.032 -5.750 12.134 1.00 97.44 297 ALA A O 1
ATOM 2471 N N . LEU A 1 298 ? -8.920 -4.816 10.426 1.00 96.88 298 LEU A N 1
ATOM 2472 C CA . LEU A 1 298 ? -10.088 -4.602 9.568 1.00 96.88 298 LEU A CA 1
ATOM 2473 C C . LEU A 1 298 ? -10.856 -5.896 9.285 1.00 96.88 298 LEU A C 1
ATOM 2475 O O . LEU A 1 298 ? -12.081 -5.896 9.344 1.00 96.88 298 LEU A O 1
ATOM 2479 N N . ARG A 1 299 ? -10.154 -7.007 9.032 1.00 95.25 299 ARG A N 1
ATOM 2480 C CA . ARG A 1 299 ? -10.769 -8.324 8.810 1.00 95.25 299 ARG A CA 1
ATOM 2481 C C . ARG A 1 299 ? -11.531 -8.835 10.039 1.00 95.25 299 ARG A C 1
ATOM 2483 O O . ARG A 1 299 ? -12.503 -9.567 9.879 1.00 95.25 299 ARG A O 1
ATOM 2490 N N . LYS A 1 300 ? -11.084 -8.483 11.250 1.00 94.94 300 LYS A N 1
ATOM 2491 C CA . LYS A 1 300 ? -11.763 -8.831 12.512 1.00 94.94 300 LYS A CA 1
ATOM 2492 C C . LYS A 1 300 ? -12.799 -7.800 12.959 1.00 94.94 300 LYS A C 1
ATOM 2494 O O . LYS A 1 300 ? -13.565 -8.074 13.883 1.00 94.94 300 LYS A O 1
ATOM 2499 N N . SER A 1 301 ? -12.799 -6.621 12.353 1.00 97.19 301 SER A N 1
ATOM 2500 C CA . SER A 1 301 ? -13.711 -5.550 12.715 1.00 97.19 301 SER A CA 1
ATOM 2501 C C . SER A 1 301 ? -15.118 -5.818 12.211 1.00 97.19 301 SER A C 1
ATOM 2503 O O . SER A 1 301 ? -15.325 -6.196 11.063 1.00 97.19 301 SER A O 1
ATOM 2505 N N . TYR A 1 302 ? -16.101 -5.553 13.065 1.00 97.31 302 TYR A N 1
ATOM 2506 C CA . TYR A 1 302 ? -17.512 -5.613 12.689 1.00 97.31 302 TYR A CA 1
ATOM 2507 C C . TYR A 1 302 ? -17.890 -4.482 11.726 1.00 97.31 302 TYR A C 1
ATOM 2509 O O . TYR A 1 302 ? -18.657 -4.681 10.790 1.00 97.31 302 TYR A O 1
ATOM 2517 N N . PHE A 1 303 ? -17.296 -3.304 11.917 1.00 97.56 303 PHE A N 1
ATOM 2518 C CA . PHE A 1 303 ? -17.253 -2.237 10.923 1.00 97.56 303 PHE A CA 1
ATOM 2519 C C . PHE A 1 303 ? -16.044 -1.329 11.173 1.00 97.56 303 PHE A C 1
ATOM 2521 O O . PHE A 1 303 ? -15.399 -1.384 12.226 1.00 97.56 303 PHE A O 1
ATOM 2528 N N . ALA A 1 304 ? -15.760 -0.469 10.197 1.00 97.25 304 ALA A N 1
ATOM 2529 C CA . ALA A 1 304 ? -14.760 0.579 10.301 1.00 97.25 304 ALA A CA 1
ATOM 2530 C C . ALA A 1 304 ? -15.390 1.957 10.059 1.00 97.25 304 ALA A C 1
ATOM 2532 O O . ALA A 1 304 ? -16.274 2.097 9.214 1.00 97.25 304 ALA A O 1
ATOM 2533 N N . VAL A 1 305 ? -14.924 2.976 10.783 1.00 96.81 305 VAL A N 1
ATOM 2534 C CA . VAL A 1 305 ? -15.348 4.373 10.607 1.00 96.81 305 VAL A CA 1
ATOM 2535 C C . VAL A 1 305 ? -14.128 5.256 10.402 1.00 96.81 305 VAL A C 1
ATOM 2537 O O . VAL A 1 305 ? -13.155 5.162 11.143 1.00 96.81 305 VAL A O 1
ATOM 2540 N N . GLY A 1 306 ? -14.187 6.154 9.427 1.00 91.81 306 GLY A N 1
ATOM 2541 C CA . GLY A 1 306 ? -13.152 7.151 9.182 1.00 91.81 306 GLY A CA 1
ATOM 2542 C C . GLY A 1 306 ? -13.691 8.312 8.361 1.00 91.81 306 GLY A C 1
ATOM 2543 O O . GLY A 1 306 ? -14.765 8.218 7.766 1.00 91.81 306 GLY A O 1
ATOM 2544 N N . SER A 1 307 ? -12.950 9.416 8.329 1.00 83.62 307 SER A N 1
ATOM 2545 C CA . SER A 1 307 ? -13.231 10.527 7.418 1.00 83.62 307 SER A CA 1
ATOM 2546 C C . SER A 1 307 ? -12.569 10.299 6.059 1.00 83.62 307 SER A C 1
ATOM 2548 O O . SER A 1 307 ? -11.406 9.889 6.013 1.00 83.62 307 SER A O 1
ATOM 2550 N N . LEU A 1 308 ? -13.281 10.642 4.979 1.00 63.94 308 LEU A N 1
ATOM 2551 C CA . LEU A 1 308 ? -12.741 10.698 3.616 1.00 63.94 308 LEU A CA 1
ATOM 2552 C C . LEU A 1 308 ? -11.634 11.751 3.502 1.00 63.94 308 LEU A C 1
ATOM 2554 O O . LEU A 1 308 ? -11.895 12.965 3.614 1.00 63.94 308 LEU A O 1
#

Sequence (308 aa):
MIKQVVFFGPFIGELGWELLFWHGWVRKVCKTDFKECHKIAASVPGRQAFYPYVDEFWGLPDWFLNLKTSAHGYCTDGWRNGYPGKAYEVEQYRSLTTTLKIILRGLYRRRIRSSLRQVFTQEINWIEEPLNIRDISQHAEELLNEFKNKLPGDAIVFVPWKKNFYEKDELEFGVDISDGEVLKSWSEKVKPITFKYQLFEYLLPTGNGEKAFNKIFNGKNLISVFPRYRQIRRPDKNWPKEKYVDLIRKLQDKFSGYQIAILGEPGGVHFMDGIPEGCLDLINIPSGKRFDIHLAALRKSYFAVGSL

pLDDT: mean 81.77, std 20.95, range [36.59, 98.69]